Protein AF-0000000079577227 (afdb_homodimer)

Secondary structure (DSSP, 8-state):
-EEEE--GGGHHHHHHHHHHHHHHHHHH-TTTB-TT--SS-HHHHHHHHT-TTS-EEEEE-TT--EEEEEEEEEEEPPP-SSB---EEEEEEEEEE-GGGTTSSHHHHHHHHHHHHHHHTT-SEEEEEEETT-HHHHHHHHHTT-EEEEEEEEEE---/-EEEE--GGGHHHHHHHHHHHHHHHHHH-TTTB-TT--SS-HHHHHHHHT-TTS-EEEEE-TT--EEEEEEEEEEEPPP-SSB---EEEEEEEEEE-GGGTTSSHHHHHHHHHHHHHHHTT-SEEEEEEETT-HHHHHHHHHTT-EEEEEEEEEE---

Radius of gyration: 21.54 Å; Cα contacts (8 Å, |Δi|>4): 591; chains: 2; bounding box: 46×67×47 Å

Sequence (316 aa):
MTIRKAEEKDILRIIELLGQVLQIHADIRPDIFIPGTTKYTVSQLTELLGKEEKPIYVAVNEEDVCVGYAFCQLQEQPFSTNMVPFKSLFIDDLCVDQHARGQHIGESLFEYVKNEAKRMGCYEVTLNVWAGNTSAEKFYEKMGMKTKERQMEYILEHMTIRKAEEKDILRIIELLGQVLQIHADIRPDIFIPGTTKYTVSQLTELLGKEEKPIYVAVNEEDVCVGYAFCQLQEQPFSTNMVPFKSLFIDDLCVDQHARGQHIGESLFEYVKNEAKRMGCYEVTLNVWAGNTSAEKFYEKMGMKTKERQMEYILEH

Solvent-accessible surface area (backbone atoms only — not comparable to full-atom values): 17176 Å² total; per-residue (Å²): 115,48,75,45,74,58,52,79,87,43,47,68,56,49,50,54,50,49,36,57,54,44,40,54,48,16,72,70,36,59,88,41,28,41,64,97,42,47,91,56,53,73,68,55,46,57,56,41,68,70,35,82,55,35,46,40,36,28,35,22,44,91,84,68,46,68,47,28,40,36,37,32,32,64,40,66,66,74,90,53,74,28,42,60,82,54,33,31,31,30,42,77,42,75,48,60,37,84,89,56,65,91,67,57,54,60,58,50,52,50,52,49,52,52,53,52,27,51,74,72,62,25,48,26,38,34,36,71,45,54,57,85,47,55,69,58,52,53,50,45,43,71,72,64,34,42,74,48,28,35,33,33,34,36,75,52,89,128,118,49,76,44,73,56,51,79,87,42,47,69,55,48,49,54,51,50,36,57,54,45,41,54,48,16,72,68,36,60,87,40,29,42,66,97,43,47,92,56,53,72,69,56,46,57,56,42,68,71,35,82,56,35,48,40,37,26,34,21,42,92,84,68,45,67,46,27,39,36,37,33,32,63,41,65,64,74,89,53,75,29,42,60,83,56,32,30,32,32,43,78,42,73,49,56,36,83,88,56,64,91,66,55,54,61,57,52,52,50,53,50,50,51,52,52,28,52,74,73,61,25,48,26,40,33,35,73,44,55,57,85,45,56,68,59,53,52,50,44,44,71,73,63,34,42,72,48,27,34,32,32,32,38,75,51,88,126

Foldseek 3Di:
DDKDWDDLVQLVVVFVQQLVVLVVVCVVCVVPGDHPDTPDDSVRVNVQSPDPQWTKMFDADPVRHGQKIWTWGKDWDPDDPVDDTFIEIEGADIGGHPVPPPPCRRVVNVVVSVVVCVVVRGPYYYYDDDPPPVVVVVVVVVSVDDDPDDDDDDDDDD/DDKDWDDLVQLVVVFVQQLVVLVVVCVVCVVPGDHPDTPDDSVRVNVQSPDPQWTKMFDADPVRHGFKIWTWGKDWDPDDPVDDTFIEIEGADIGGHPVPPPPCRRVVNVVVSVVVCVVVRGPYYYYDDDPPPVVVVVVVVVSVDDDPDDDDDDDDDD

Structure (mmCIF, N/CA/C/O backbone):
data_AF-0000000079577227-model_v1
#
loop_
_entity.id
_entity.type
_entity.pdbx_description
1 polymer 'Putative acetyltransferase'
#
loop_
_atom_site.group_PDB
_atom_site.id
_atom_site.type_symbol
_atom_site.label_atom_id
_atom_site.label_alt_id
_atom_site.label_comp_id
_atom_site.label_asym_id
_atom_site.label_entity_id
_atom_site.label_seq_id
_atom_site.pdbx_PDB_ins_code
_atom_site.Cartn_x
_atom_site.Cartn_y
_atom_site.Cartn_z
_atom_site.occupancy
_atom_site.B_iso_or_equiv
_atom_site.auth_seq_id
_atom_site.auth_comp_id
_atom_site.auth_asym_id
_atom_site.auth_atom_id
_atom_site.pdbx_PDB_model_num
ATOM 1 N N . MET A 1 1 ? 8.898 -30.391 -11.055 1 89.19 1 MET A N 1
ATOM 2 C CA . MET A 1 1 ? 8.242 -29.078 -11.055 1 89.19 1 MET A CA 1
ATOM 3 C C . MET A 1 1 ? 9.109 -28.031 -11.75 1 89.19 1 MET A C 1
ATOM 5 O O . MET A 1 1 ? 10.305 -27.938 -11.484 1 89.19 1 MET A O 1
ATOM 9 N N . THR A 1 2 ? 8.562 -27.422 -12.68 1 95.06 2 THR A N 1
ATOM 10 C CA . THR A 1 2 ? 9.266 -26.406 -13.445 1 95.06 2 THR A CA 1
ATOM 11 C C . THR A 1 2 ? 8.531 -25.062 -13.359 1 95.06 2 THR A C 1
ATOM 13 O O . THR A 1 2 ? 7.297 -25.031 -13.328 1 95.06 2 THR A O 1
ATOM 16 N N . ILE A 1 3 ? 9.305 -24 -13.344 1 98.06 3 ILE A N 1
ATOM 17 C CA . ILE A 1 3 ? 8.719 -22.672 -13.352 1 98.06 3 ILE A CA 1
ATOM 18 C C . ILE A 1 3 ? 8.984 -22 -14.703 1 98.06 3 ILE A C 1
ATOM 20 O O . ILE A 1 3 ? 10.094 -22.078 -15.227 1 98.06 3 ILE A O 1
ATOM 24 N N . ARG A 1 4 ? 8.008 -21.453 -15.25 1 98.06 4 ARG A N 1
ATOM 25 C CA . ARG A 1 4 ? 8.102 -20.75 -16.531 1 98.06 4 ARG A CA 1
ATOM 26 C C . ARG A 1 4 ? 7.098 -19.609 -16.594 1 98.06 4 ARG A C 1
ATOM 28 O O . ARG A 1 4 ? 6.27 -19.438 -15.703 1 98.06 4 ARG A O 1
ATOM 35 N N . LYS A 1 5 ? 7.207 -18.797 -17.672 1 98.25 5 LYS A N 1
ATOM 36 C CA . LYS A 1 5 ? 6.191 -17.781 -17.922 1 98.25 5 LYS A CA 1
ATOM 37 C C . LYS A 1 5 ? 4.844 -18.422 -18.25 1 98.25 5 LYS A C 1
ATOM 39 O O . LYS A 1 5 ? 4.785 -19.438 -18.953 1 98.25 5 LYS A O 1
ATOM 44 N N . ALA A 1 6 ? 3.838 -17.828 -17.797 1 98.75 6 ALA A N 1
ATOM 45 C CA . ALA A 1 6 ? 2.488 -18.312 -18.062 1 98.75 6 ALA A CA 1
ATOM 46 C C . ALA A 1 6 ? 2.16 -18.234 -19.562 1 98.75 6 ALA A C 1
ATOM 48 O O . ALA A 1 6 ? 2.621 -17.312 -20.25 1 98.75 6 ALA A O 1
ATOM 49 N N . GLU A 1 7 ? 1.409 -19.156 -19.984 1 98.31 7 GLU A N 1
ATOM 50 C CA . GLU A 1 7 ? 0.893 -19.219 -21.359 1 98.31 7 GLU A CA 1
ATOM 51 C C . GLU A 1 7 ? -0.633 -19.266 -21.359 1 98.31 7 GLU A C 1
ATOM 53 O O . GLU A 1 7 ? -1.261 -19.484 -20.328 1 98.31 7 GLU A O 1
ATOM 58 N N . GLU A 1 8 ? -1.176 -19.109 -22.5 1 98.19 8 GLU A N 1
ATOM 59 C CA . GLU A 1 8 ? -2.631 -19.078 -22.625 1 98.19 8 GLU A CA 1
ATOM 60 C C . GLU A 1 8 ? -3.246 -20.391 -22.125 1 98.19 8 GLU A C 1
ATOM 62 O O . GLU A 1 8 ? -4.34 -20.391 -21.562 1 98.19 8 GLU A O 1
ATOM 67 N N . LYS A 1 9 ? -2.561 -21.422 -22.312 1 98.19 9 LYS A N 1
ATOM 68 C CA . LYS A 1 9 ? -3.09 -22.719 -21.922 1 98.19 9 LYS A CA 1
ATOM 69 C C . LYS A 1 9 ? -3.24 -22.812 -20.406 1 98.19 9 LYS A C 1
ATOM 71 O O . LYS A 1 9 ? -3.916 -23.719 -19.891 1 98.19 9 LYS A O 1
ATOM 76 N N . ASP A 1 10 ? -2.602 -21.969 -19.688 1 98.56 10 ASP A N 1
ATOM 77 C CA . ASP A 1 10 ? -2.623 -22 -18.219 1 98.56 10 ASP A CA 1
ATOM 78 C C . ASP A 1 10 ? -3.814 -21.219 -17.672 1 98.56 10 ASP A C 1
ATOM 80 O O . ASP A 1 10 ? -4.133 -21.312 -16.484 1 98.56 10 ASP A O 1
ATOM 84 N N . ILE A 1 11 ? -4.52 -20.484 -18.484 1 98.44 11 ILE A N 1
ATOM 85 C CA . ILE A 1 11 ? -5.441 -19.438 -18.078 1 98.44 11 ILE A CA 1
ATOM 86 C C . ILE A 1 11 ? -6.555 -20.031 -17.219 1 98.44 11 ILE A C 1
ATOM 88 O O . ILE A 1 11 ? -6.836 -19.531 -16.125 1 98.44 11 ILE A O 1
ATOM 92 N N . LEU A 1 12 ? -7.18 -21.094 -17.656 1 97.88 12 LEU A N 1
ATOM 93 C CA . LEU A 1 12 ? -8.312 -21.641 -16.922 1 97.88 12 LEU A CA 1
ATOM 94 C C . LEU A 1 12 ? -7.875 -22.141 -15.547 1 97.88 12 LEU A C 1
ATOM 96 O O . LEU A 1 12 ? -8.586 -21.953 -14.555 1 97.88 12 LEU A O 1
ATOM 100 N N . ARG A 1 13 ? -6.754 -22.812 -15.516 1 97.88 13 ARG A N 1
ATOM 101 C CA . ARG A 1 13 ? -6.23 -23.297 -14.25 1 97.88 13 ARG A CA 1
ATOM 102 C C . ARG A 1 13 ? -5.859 -22.141 -13.32 1 97.88 13 ARG A C 1
ATOM 104 O O . ARG A 1 13 ? -6.109 -22.203 -12.117 1 97.88 13 ARG A O 1
ATOM 111 N N . ILE A 1 14 ? -5.312 -21.094 -13.844 1 98.38 14 ILE A N 1
ATOM 112 C CA . ILE A 1 14 ? -4.977 -19.906 -13.07 1 98.38 14 ILE A CA 1
ATOM 113 C C . ILE A 1 14 ? -6.246 -19.297 -12.477 1 98.38 14 ILE A C 1
ATOM 115 O O . ILE A 1 14 ? -6.27 -18.922 -11.297 1 98.38 14 ILE A O 1
ATOM 119 N N . ILE A 1 15 ? -7.277 -19.25 -13.266 1 97.56 15 ILE A N 1
ATOM 120 C CA . ILE A 1 15 ? -8.539 -18.688 -12.797 1 97.56 15 ILE A CA 1
ATOM 121 C C . ILE A 1 15 ? -9.062 -19.5 -11.617 1 97.56 15 ILE A C 1
ATOM 123 O O . ILE A 1 15 ? -9.562 -18.922 -10.641 1 97.56 15 ILE A O 1
ATOM 127 N N . GLU A 1 16 ? -8.961 -20.766 -11.727 1 96.69 16 GLU A N 1
ATOM 128 C CA . GLU A 1 16 ? -9.367 -21.625 -10.617 1 96.69 16 GLU A CA 1
ATOM 129 C C . GLU A 1 16 ? -8.578 -21.312 -9.352 1 96.69 16 GLU A C 1
ATOM 131 O O . GLU A 1 16 ? -9.148 -21.219 -8.266 1 96.69 16 GLU A O 1
ATOM 136 N N . LEU A 1 17 ? -7.324 -21.188 -9.484 1 97.12 17 LEU A N 1
ATOM 137 C CA . LEU A 1 17 ? -6.461 -20.891 -8.344 1 97.12 17 LEU A CA 1
ATOM 138 C C . LEU A 1 17 ? -6.762 -19.516 -7.777 1 97.12 17 LEU A C 1
ATOM 140 O O . LEU A 1 17 ? -6.734 -19.312 -6.562 1 97.12 17 LEU A O 1
ATOM 144 N N . LEU A 1 18 ? -7.016 -18.531 -8.688 1 97.5 18 LEU A N 1
ATOM 145 C CA . LEU A 1 18 ? -7.414 -17.203 -8.242 1 97.5 18 LEU A CA 1
ATOM 146 C C . LEU A 1 18 ? -8.641 -17.281 -7.336 1 97.5 18 LEU A C 1
ATOM 148 O O . LEU A 1 18 ? -8.742 -16.516 -6.371 1 97.5 18 LEU A O 1
ATOM 152 N N . GLY A 1 19 ? -9.5 -18.156 -7.648 1 96.06 19 GLY A N 1
ATOM 153 C CA . GLY A 1 19 ? -10.68 -18.359 -6.828 1 96.06 19 GLY A CA 1
ATOM 154 C C . GLY A 1 19 ? -10.352 -18.812 -5.418 1 96.06 19 GLY A C 1
ATOM 155 O O . GLY A 1 19 ? -11 -18.391 -4.457 1 96.06 19 GLY A O 1
ATOM 156 N N . GLN A 1 20 ? -9.328 -19.688 -5.273 1 94.19 20 GLN A N 1
ATOM 157 C CA . GLN A 1 20 ? -8.891 -20.141 -3.957 1 94.19 20 GLN A CA 1
ATOM 158 C C . GLN A 1 20 ? -8.383 -18.984 -3.111 1 94.19 20 GLN A C 1
ATOM 160 O O . GLN A 1 20 ? -8.734 -18.859 -1.937 1 94.19 20 GLN A O 1
ATOM 165 N N . VAL A 1 21 ? -7.641 -18.125 -3.713 1 95.31 21 VAL A N 1
ATOM 166 C CA . VAL A 1 21 ? -7.062 -16.984 -3.018 1 95.31 21 VAL A CA 1
ATOM 167 C C . VAL A 1 21 ? -8.172 -16 -2.623 1 95.31 21 VAL A C 1
ATOM 169 O O . VAL A 1 21 ? -8.188 -15.5 -1.499 1 95.31 21 VAL A O 1
ATOM 172 N N . LEU A 1 22 ? -9.07 -15.742 -3.564 1 96.81 22 LEU A N 1
ATOM 173 C CA . LEU A 1 22 ? -10.18 -14.836 -3.293 1 96.81 22 LEU A CA 1
ATOM 174 C C . LEU A 1 22 ? -10.984 -15.305 -2.088 1 96.81 22 LEU A C 1
ATOM 176 O O . LEU A 1 22 ? -11.398 -14.5 -1.258 1 96.81 22 LEU A O 1
ATOM 180 N N . GLN A 1 23 ? -11.211 -16.609 -2.008 1 96.06 23 GLN A N 1
ATOM 181 C CA . GLN A 1 23 ? -11.984 -17.156 -0.896 1 96.06 23 GLN A CA 1
ATOM 182 C C . GLN A 1 23 ? -11.297 -16.891 0.438 1 96.06 23 GLN A C 1
ATOM 184 O O . GLN A 1 23 ? -11.953 -16.562 1.427 1 96.06 23 GLN A O 1
ATOM 189 N N . ILE A 1 24 ? -10.008 -17.047 0.477 1 95.06 24 ILE A N 1
ATOM 190 C CA . ILE A 1 24 ? -9.242 -16.766 1.686 1 95.06 24 ILE A CA 1
ATOM 191 C C . ILE A 1 24 ? -9.438 -15.305 2.086 1 95.06 24 ILE A C 1
ATOM 193 O O . ILE A 1 24 ? -9.711 -15.008 3.252 1 95.06 24 ILE A O 1
ATOM 197 N N . HIS A 1 25 ? -9.32 -14.336 1.126 1 97.19 25 HIS A N 1
ATOM 198 C CA . HIS A 1 25 ? -9.5 -12.914 1.391 1 97.19 25 HIS A CA 1
ATOM 199 C C . HIS A 1 25 ? -10.93 -12.609 1.841 1 97.19 25 HIS A C 1
ATOM 201 O O . HIS A 1 25 ? -11.133 -11.805 2.752 1 97.19 25 HIS A O 1
ATOM 207 N N . ALA A 1 26 ? -11.828 -13.258 1.222 1 97.69 26 ALA A N 1
ATOM 208 C CA . ALA A 1 26 ? -13.234 -13.055 1.569 1 97.69 26 ALA A CA 1
ATOM 209 C C . ALA A 1 26 ? -13.523 -13.539 2.988 1 97.69 26 ALA A C 1
ATOM 211 O O . ALA A 1 26 ? -14.344 -12.945 3.697 1 97.69 26 ALA A O 1
ATOM 212 N N . ASP A 1 27 ? -12.891 -14.648 3.383 1 97.62 27 ASP A N 1
ATOM 213 C CA . ASP A 1 27 ? -13.055 -15.156 4.742 1 97.62 27 ASP A CA 1
ATOM 214 C C . ASP A 1 27 ? -12.492 -14.172 5.766 1 97.62 27 ASP A C 1
ATOM 216 O O . ASP A 1 27 ? -13.039 -14.031 6.863 1 97.62 27 ASP A O 1
ATOM 220 N N . ILE A 1 28 ? -11.5 -13.523 5.434 1 97.31 28 ILE A N 1
ATOM 221 C CA . ILE A 1 28 ? -10.805 -12.602 6.332 1 97.31 28 ILE A CA 1
ATOM 222 C C . ILE A 1 28 ? -11.523 -11.258 6.344 1 97.31 28 ILE A C 1
ATOM 224 O O . ILE A 1 28 ? -11.727 -10.664 7.406 1 97.31 28 ILE A O 1
ATOM 228 N N . ARG A 1 29 ? -11.898 -10.797 5.137 1 97.81 29 ARG A N 1
ATOM 229 C CA . ARG A 1 29 ? -12.547 -9.5 4.965 1 97.81 29 ARG A CA 1
ATOM 230 C C . ARG A 1 29 ? -13.812 -9.625 4.121 1 97.81 29 ARG A C 1
ATOM 232 O O . ARG A 1 29 ? -13.859 -9.141 2.99 1 97.81 29 ARG A O 1
ATOM 239 N N . PRO A 1 30 ? -14.828 -10.188 4.719 1 97.5 30 PRO A N 1
ATOM 240 C CA . PRO A 1 30 ? -16.078 -10.344 3.969 1 97.5 30 PRO A CA 1
ATOM 241 C C . PRO A 1 30 ? -16.734 -9.008 3.619 1 97.5 30 PRO A C 1
ATOM 243 O O . PRO A 1 30 ? -17.625 -8.961 2.777 1 97.5 30 PRO A O 1
ATOM 246 N N . ASP A 1 31 ? -16.328 -7.949 4.301 1 96.56 31 ASP A N 1
ATOM 247 C CA . ASP A 1 31 ? -16.859 -6.613 4.035 1 96.56 31 ASP A CA 1
ATOM 248 C C . ASP A 1 31 ? -16.25 -6.039 2.75 1 96.56 31 ASP A C 1
ATOM 250 O O . ASP A 1 31 ? -16.781 -5.062 2.201 1 96.56 31 ASP A O 1
ATOM 254 N N . ILE A 1 32 ? -15.203 -6.672 2.229 1 96.62 32 ILE A N 1
ATOM 255 C CA . ILE A 1 32 ? -14.477 -6.086 1.108 1 96.62 32 ILE A CA 1
ATOM 256 C C . ILE A 1 32 ? -14.547 -7.023 -0.096 1 96.62 32 ILE A C 1
ATOM 258 O O . ILE A 1 32 ? -14.789 -6.582 -1.222 1 96.62 32 ILE A O 1
ATOM 262 N N . PHE A 1 33 ? -14.328 -8.273 0.144 1 97.62 33 PHE A N 1
ATOM 263 C CA . PHE A 1 33 ? -14.188 -9.227 -0.95 1 97.62 33 PHE A CA 1
ATOM 264 C C . PHE A 1 33 ? -15.477 -9.992 -1.172 1 97.62 33 PHE A C 1
ATOM 266 O O . PHE A 1 33 ? -16.156 -10.375 -0.213 1 97.62 33 PHE A O 1
ATOM 273 N N . ILE A 1 34 ? -15.75 -10.242 -2.451 1 97.31 34 ILE A N 1
ATOM 274 C CA . ILE A 1 34 ? -16.953 -10.945 -2.852 1 97.31 34 ILE A CA 1
ATOM 275 C C . ILE A 1 34 ? -16.609 -12.375 -3.262 1 97.31 34 ILE A C 1
ATOM 277 O O . ILE A 1 34 ? -16.078 -12.602 -4.352 1 97.31 34 ILE A O 1
ATOM 281 N N . PRO A 1 35 ? -16.969 -13.344 -2.438 1 95.75 35 PRO A N 1
ATOM 282 C CA . PRO A 1 35 ? -16.625 -14.727 -2.764 1 95.75 35 PRO A CA 1
ATOM 283 C C . PRO A 1 35 ? -17.328 -15.227 -4.035 1 95.75 35 PRO A C 1
ATOM 285 O O . PRO A 1 35 ? -18.375 -14.695 -4.414 1 95.75 35 PRO A O 1
ATOM 288 N N . GLY A 1 36 ? -16.719 -16.203 -4.684 1 94.56 36 GLY A N 1
ATOM 289 C CA . GLY A 1 36 ? -17.328 -16.828 -5.848 1 94.56 36 GLY A CA 1
ATOM 290 C C . GLY A 1 36 ? -17.172 -16 -7.109 1 94.56 36 GLY A C 1
ATOM 291 O O . GLY A 1 36 ? -17.859 -16.25 -8.109 1 94.56 36 GLY A O 1
ATOM 292 N N . THR A 1 37 ? -16.422 -14.953 -7.043 1 94.75 37 THR A N 1
ATOM 293 C CA . THR A 1 37 ? -16.125 -14.109 -8.195 1 94.75 37 THR A CA 1
ATOM 294 C C . THR A 1 37 ? -14.68 -14.281 -8.641 1 94.75 37 THR A C 1
ATOM 296 O O . THR A 1 37 ? -14.031 -15.266 -8.266 1 94.75 37 THR A O 1
ATOM 299 N N . THR A 1 38 ? -14.32 -13.469 -9.602 1 91.56 38 THR A N 1
ATOM 300 C CA . THR A 1 38 ? -12.961 -13.609 -10.109 1 91.56 38 THR A CA 1
ATOM 301 C C . THR A 1 38 ? -12.281 -12.25 -10.211 1 91.56 38 THR A C 1
ATOM 303 O O . THR A 1 38 ? -12.922 -11.25 -10.539 1 91.56 38 THR A O 1
ATOM 306 N N . LYS A 1 39 ? -10.969 -12.258 -9.969 1 94.12 39 LYS A N 1
ATOM 307 C CA . LYS A 1 39 ? -10.156 -11.047 -10.102 1 94.12 39 LYS A CA 1
ATOM 308 C C . LYS A 1 39 ? -9.992 -10.648 -11.562 1 94.12 39 LYS A C 1
ATOM 310 O O . LYS A 1 39 ? -9.977 -9.461 -11.891 1 94.12 39 LYS A O 1
ATOM 315 N N . TYR A 1 40 ? -9.867 -11.664 -12.352 1 95.94 40 TYR A N 1
ATOM 316 C CA . TYR A 1 40 ? -9.688 -11.469 -13.781 1 95.94 40 TYR A CA 1
ATOM 317 C C . TYR A 1 40 ? -10.617 -12.375 -14.578 1 95.94 40 TYR A C 1
ATOM 319 O O . TYR A 1 40 ? -10.758 -13.562 -14.266 1 95.94 40 TYR A O 1
ATOM 327 N N . THR A 1 41 ? -11.195 -11.797 -15.617 1 94.25 41 THR A N 1
ATOM 328 C CA . THR A 1 41 ? -11.852 -12.633 -16.609 1 94.25 41 THR A CA 1
ATOM 329 C C . THR A 1 41 ? -10.828 -13.305 -17.516 1 94.25 41 THR A C 1
ATOM 331 O O . THR A 1 41 ? -9.648 -12.938 -17.5 1 94.25 41 THR A O 1
ATOM 334 N N . VAL A 1 42 ? -11.289 -14.289 -18.266 1 96.25 42 VAL A N 1
ATOM 335 C CA . VAL A 1 42 ? -10.414 -14.961 -19.219 1 96.25 42 VAL A CA 1
ATOM 336 C C . VAL A 1 42 ? -9.805 -13.938 -20.188 1 96.25 42 VAL A C 1
ATOM 338 O O . VAL A 1 42 ? -8.602 -13.961 -20.438 1 96.25 42 VAL A O 1
ATOM 341 N N . SER A 1 43 ? -10.633 -13.023 -20.688 1 96.56 43 SER A N 1
ATOM 342 C CA . SER A 1 43 ? -10.164 -12.008 -21.625 1 96.56 43 SER A CA 1
ATOM 343 C C . SER A 1 43 ? -9.156 -11.07 -20.984 1 96.56 43 SER A C 1
ATOM 345 O O . SER A 1 43 ? -8.141 -10.719 -21.594 1 96.56 43 SER A O 1
ATOM 347 N N . GLN A 1 44 ? -9.391 -10.672 -19.797 1 95.88 44 GLN A N 1
ATOM 348 C CA . GLN A 1 44 ? -8.477 -9.797 -19.078 1 95.88 44 GLN A CA 1
ATOM 349 C C . GLN A 1 44 ? -7.129 -10.484 -18.844 1 95.88 44 GLN A C 1
ATOM 351 O O . GLN A 1 44 ? -6.078 -9.867 -19.016 1 95.88 44 GLN A O 1
ATOM 356 N N . LEU A 1 45 ? -7.207 -11.766 -18.469 1 97.25 45 LEU A N 1
ATOM 357 C CA . LEU A 1 45 ? -5.984 -12.523 -18.219 1 97.25 45 LEU A CA 1
ATOM 358 C C . LEU A 1 45 ? -5.195 -12.734 -19.5 1 97.25 45 LEU A C 1
ATOM 360 O O . LEU A 1 45 ? -3.963 -12.656 -19.5 1 97.25 45 LEU A O 1
ATOM 364 N N . THR A 1 46 ? -5.875 -12.961 -20.531 1 97.75 46 THR A N 1
ATOM 365 C CA . THR A 1 46 ? -5.227 -13.102 -21.828 1 97.75 46 THR A CA 1
ATOM 366 C C . THR A 1 46 ? -4.457 -11.836 -22.188 1 97.75 46 THR A C 1
ATOM 368 O O . THR A 1 46 ? -3.312 -11.914 -22.641 1 97.75 46 THR A O 1
ATOM 371 N N . GLU A 1 47 ? -5.066 -10.711 -22 1 97.5 47 GLU A N 1
ATOM 372 C CA . GLU A 1 47 ? -4.398 -9.438 -22.25 1 97.5 47 GLU A CA 1
ATOM 373 C C . GLU A 1 47 ? -3.205 -9.242 -21.328 1 97.5 47 GLU A C 1
ATOM 375 O O . GLU A 1 47 ? -2.154 -8.758 -21.75 1 97.5 47 GLU A O 1
ATOM 380 N N . LEU A 1 48 ? -3.422 -9.648 -20.172 1 97.25 48 LEU A N 1
ATOM 381 C CA . LEU A 1 48 ? -2.395 -9.477 -19.141 1 97.25 48 LEU A CA 1
ATOM 382 C C . LEU A 1 48 ? -1.151 -10.289 -19.484 1 97.25 48 LEU A C 1
ATOM 384 O O . LEU A 1 48 ? -0.027 -9.852 -19.234 1 97.25 48 LEU A O 1
ATOM 388 N N . LEU A 1 49 ? -1.295 -11.445 -20.031 1 97.44 49 LEU A N 1
ATOM 389 C CA . LEU A 1 49 ? -0.187 -12.32 -20.391 1 97.44 49 LEU A CA 1
ATOM 390 C C . LEU A 1 49 ? 0.742 -11.641 -21.391 1 97.44 49 LEU A C 1
ATOM 392 O O . LEU A 1 49 ? 1.92 -11.992 -21.484 1 97.44 49 LEU A O 1
ATOM 396 N N . GLY A 1 50 ? 0.252 -10.664 -22.109 1 94.56 50 GLY A N 1
ATOM 397 C CA . GLY A 1 50 ? 1.037 -9.969 -23.125 1 94.56 50 GLY A CA 1
ATOM 398 C C . GLY A 1 50 ? 1.79 -8.773 -22.562 1 94.56 50 GLY A C 1
ATOM 399 O O . GLY A 1 50 ? 2.566 -8.133 -23.281 1 94.56 50 GLY A O 1
ATOM 400 N N . LYS A 1 51 ? 1.649 -8.438 -21.391 1 97.19 51 LYS A N 1
ATOM 401 C CA . LYS A 1 51 ? 2.287 -7.262 -20.797 1 97.19 51 LYS A CA 1
ATOM 402 C C . LYS A 1 51 ? 3.656 -7.613 -20.219 1 97.19 51 LYS A C 1
ATOM 404 O O . LYS A 1 51 ? 3.75 -8.281 -19.188 1 97.19 51 LYS A O 1
ATOM 409 N N . GLU A 1 52 ? 4.645 -7.059 -20.766 1 96.12 52 GLU A N 1
ATOM 410 C CA . GLU A 1 52 ? 6.016 -7.379 -20.391 1 96.12 52 GLU A CA 1
ATOM 411 C C . GLU A 1 52 ? 6.32 -6.879 -18.984 1 96.12 52 GLU A C 1
ATOM 413 O O . GLU A 1 52 ? 7.125 -7.477 -18.266 1 96.12 52 GLU A O 1
ATOM 418 N N . GLU A 1 53 ? 5.68 -5.824 -18.562 1 97.75 53 GLU A N 1
ATOM 419 C CA . GLU A 1 53 ? 5.957 -5.219 -17.266 1 97.75 53 GLU A CA 1
ATOM 420 C C . GLU A 1 53 ? 5.16 -5.902 -16.156 1 97.75 53 GLU A C 1
ATOM 422 O O . GLU A 1 53 ? 5.316 -5.574 -14.984 1 97.75 53 GLU A O 1
ATOM 427 N N . LYS A 1 54 ? 4.297 -6.82 -16.562 1 98.5 54 LYS A N 1
ATOM 428 C CA . LYS A 1 54 ? 3.494 -7.57 -15.602 1 98.5 54 LYS A CA 1
ATOM 429 C C . LYS A 1 54 ? 3.637 -9.07 -15.82 1 98.5 54 LYS A C 1
ATOM 431 O O . LYS A 1 54 ? 2.646 -9.766 -16.062 1 98.5 54 LYS A O 1
ATOM 436 N N . PRO A 1 55 ? 4.781 -9.57 -15.633 1 98.5 55 PRO A N 1
ATOM 437 C CA . PRO A 1 55 ? 4.98 -10.992 -15.898 1 98.5 55 PRO A CA 1
ATOM 438 C C . PRO A 1 55 ? 4.191 -11.883 -14.938 1 98.5 55 PRO A C 1
ATOM 440 O O . PRO A 1 55 ? 4.047 -11.555 -13.758 1 98.5 55 PRO A O 1
ATOM 443 N N . ILE A 1 56 ? 3.674 -12.938 -15.453 1 98.88 56 ILE A N 1
ATOM 444 C CA . ILE A 1 56 ? 3.051 -14.008 -14.688 1 98.88 56 ILE A CA 1
ATOM 445 C C . ILE A 1 56 ? 3.869 -15.289 -14.836 1 98.88 56 ILE A C 1
ATOM 447 O O . ILE A 1 56 ? 4.098 -15.766 -15.945 1 98.88 56 ILE A O 1
ATOM 451 N N . TYR A 1 57 ? 4.309 -15.805 -13.688 1 98.81 57 TYR A N 1
ATOM 452 C CA . TYR A 1 57 ? 5.051 -17.062 -13.672 1 98.81 57 TYR A CA 1
ATOM 453 C C . TYR A 1 57 ? 4.199 -18.188 -13.094 1 98.81 57 TYR A C 1
ATOM 455 O O . TYR A 1 57 ? 3.467 -17.984 -12.125 1 98.81 57 TYR A O 1
ATOM 463 N N . VAL A 1 58 ? 4.352 -19.375 -13.703 1 98.75 58 VAL A N 1
ATOM 464 C CA . VAL A 1 58 ? 3.592 -20.516 -13.203 1 98.75 58 VAL A CA 1
ATOM 465 C C . VAL A 1 58 ? 4.547 -21.656 -12.852 1 98.75 58 VAL A C 1
ATOM 467 O O . VAL A 1 58 ? 5.578 -21.844 -13.508 1 98.75 58 VAL A O 1
ATOM 470 N N . ALA A 1 59 ? 4.254 -22.312 -11.766 1 98.31 59 ALA A N 1
ATOM 471 C CA . ALA A 1 59 ?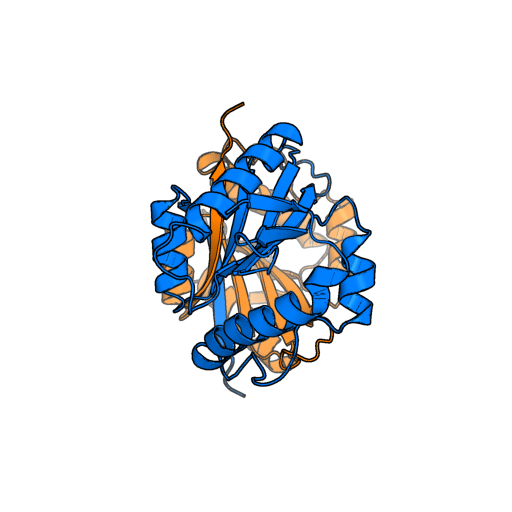 4.828 -23.625 -11.469 1 98.31 59 ALA A CA 1
ATOM 472 C C . ALA A 1 59 ? 3.98 -24.734 -12.07 1 98.31 59 ALA A C 1
ATOM 474 O O . ALA A 1 59 ? 2.77 -24.797 -11.852 1 98.31 59 ALA A O 1
ATOM 475 N N . VAL A 1 60 ? 4.648 -25.625 -12.859 1 97.5 60 VAL A N 1
ATOM 476 C CA . VAL A 1 60 ? 3.893 -26.688 -13.508 1 97.5 60 VAL A CA 1
ATOM 477 C C . VAL A 1 60 ? 4.438 -28.047 -13.07 1 97.5 60 VAL A C 1
ATOM 479 O O . VAL A 1 60 ? 5.641 -28.203 -12.836 1 97.5 60 VAL A O 1
ATOM 482 N N . ASN A 1 61 ? 3.496 -28.984 -12.945 1 95 61 ASN A N 1
ATOM 483 C CA . ASN A 1 61 ? 3.91 -30.344 -12.602 1 95 61 ASN A CA 1
ATOM 484 C C . ASN A 1 61 ? 4.422 -31.109 -13.82 1 95 61 ASN A C 1
ATOM 486 O O . ASN A 1 61 ? 4.637 -30.516 -14.883 1 95 61 ASN A O 1
ATOM 490 N N . GLU A 1 62 ? 4.668 -32.375 -13.625 1 93.94 62 GLU A N 1
ATOM 491 C CA . GLU A 1 62 ? 5.246 -33.188 -14.68 1 93.94 62 GLU A CA 1
ATOM 492 C C . GLU A 1 62 ? 4.328 -33.25 -15.906 1 93.94 62 GLU A C 1
ATOM 494 O O . GLU A 1 62 ? 4.797 -33.438 -17.031 1 93.94 62 GLU A O 1
ATOM 499 N N . GLU A 1 63 ? 3.051 -33.156 -15.719 1 95.44 63 GLU A N 1
ATOM 500 C CA . GLU A 1 63 ? 2.07 -33.156 -16.797 1 95.44 63 GLU A CA 1
ATOM 501 C C . GLU A 1 63 ? 1.852 -31.766 -17.375 1 95.44 63 GLU A C 1
ATOM 503 O O . GLU A 1 63 ? 0.921 -31.562 -18.156 1 95.44 63 GLU A O 1
ATOM 508 N N . ASP A 1 64 ? 2.586 -30.766 -17 1 96.5 64 ASP A N 1
ATOM 509 C CA . ASP A 1 64 ? 2.535 -29.375 -17.453 1 96.5 64 ASP A CA 1
ATOM 510 C C . ASP A 1 64 ? 1.234 -28.703 -17.031 1 96.5 64 ASP A C 1
ATOM 512 O O . ASP A 1 64 ? 0.689 -27.875 -17.75 1 96.5 64 ASP A O 1
ATOM 516 N N . VAL A 1 65 ? 0.751 -29.188 -15.883 1 96.31 65 VAL A N 1
ATOM 517 C CA . VAL A 1 65 ? -0.426 -28.578 -15.281 1 96.31 65 VAL A CA 1
ATOM 518 C C . VAL A 1 65 ? 0.006 -27.531 -14.25 1 96.31 65 VAL A C 1
ATOM 520 O O . VAL A 1 65 ? 0.853 -27.812 -13.398 1 96.31 65 VAL A O 1
ATOM 523 N N . CYS A 1 66 ? -0.586 -26.359 -14.352 1 97.75 66 CYS A N 1
ATOM 524 C CA . CYS A 1 66 ? -0.266 -25.281 -13.422 1 97.75 66 CYS A CA 1
ATOM 525 C C . CYS A 1 66 ? -0.712 -25.625 -12.008 1 97.75 66 CYS A C 1
ATOM 527 O O . CYS A 1 66 ? -1.886 -25.922 -11.773 1 97.75 66 CYS A O 1
ATOM 529 N N . VAL A 1 67 ? 0.224 -25.594 -11.039 1 97.25 67 VAL A N 1
ATOM 530 C CA . VAL A 1 67 ? -0.099 -25.922 -9.656 1 97.25 67 VAL A CA 1
ATOM 531 C C . VAL A 1 67 ? 0.21 -24.719 -8.758 1 97.25 67 VAL A C 1
ATOM 533 O O . VAL A 1 67 ? 0.059 -24.797 -7.539 1 97.25 67 VAL A O 1
ATOM 536 N N . GLY A 1 68 ? 0.613 -23.609 -9.312 1 97.88 68 GLY A N 1
ATOM 537 C CA . GLY A 1 68 ? 0.89 -22.359 -8.625 1 97.88 68 GLY A CA 1
ATOM 538 C C . GLY A 1 68 ? 1.263 -21.234 -9.562 1 97.88 68 GLY A C 1
ATOM 539 O O . GLY A 1 68 ? 1.613 -21.469 -10.719 1 97.88 68 GLY A O 1
ATOM 540 N N . TYR A 1 69 ? 1.118 -20.031 -9.094 1 98.69 69 TYR A N 1
ATOM 541 C CA . TYR A 1 69 ? 1.473 -18.875 -9.93 1 98.69 69 TYR A CA 1
ATOM 542 C C . TYR A 1 69 ? 2.006 -17.734 -9.078 1 98.69 69 TYR A C 1
ATOM 544 O O . TYR A 1 69 ? 1.835 -17.719 -7.859 1 98.69 69 TYR A O 1
ATOM 552 N N . ALA A 1 70 ? 2.662 -16.812 -9.711 1 98.75 70 ALA A N 1
ATOM 553 C CA . ALA A 1 70 ? 3.035 -15.508 -9.18 1 98.75 70 ALA A CA 1
ATOM 554 C C . ALA A 1 70 ? 2.744 -14.406 -10.195 1 98.75 70 ALA A C 1
ATOM 556 O O . ALA A 1 70 ? 3.332 -14.383 -11.281 1 98.75 70 ALA A O 1
ATOM 557 N N . PHE A 1 71 ? 1.765 -13.547 -9.898 1 98.81 71 PHE A N 1
ATOM 558 C CA . PHE A 1 71 ? 1.526 -12.328 -10.664 1 98.81 71 PHE A CA 1
ATOM 559 C C . PHE A 1 71 ? 2.48 -11.219 -10.227 1 98.81 71 PHE A C 1
ATOM 561 O O . PHE A 1 71 ? 2.539 -10.875 -9.039 1 98.81 71 PHE A O 1
ATOM 568 N N . CYS A 1 72 ? 3.205 -10.664 -11.164 1 98.88 72 CYS A N 1
ATOM 569 C CA . CYS A 1 72 ? 4.18 -9.641 -10.805 1 98.88 72 CYS A CA 1
ATOM 570 C C . CYS A 1 72 ? 3.949 -8.367 -11.602 1 98.88 72 CYS A C 1
ATOM 572 O O . CYS A 1 72 ? 3.248 -8.383 -12.617 1 98.88 72 CYS A O 1
ATOM 574 N N . GLN A 1 73 ? 4.457 -7.32 -11.125 1 98.69 73 GLN A N 1
ATOM 575 C CA . GLN A 1 73 ? 4.422 -6.016 -11.781 1 98.69 73 GLN A CA 1
ATOM 576 C C . GLN A 1 73 ? 5.723 -5.25 -11.555 1 98.69 73 GLN A C 1
ATOM 578 O O . GLN A 1 73 ? 6.105 -4.992 -10.414 1 98.69 73 GLN A O 1
ATOM 583 N N . LEU A 1 74 ? 6.363 -4.957 -12.625 1 98.5 74 LEU A N 1
ATOM 584 C CA . LEU A 1 74 ? 7.512 -4.059 -12.531 1 98.5 74 LEU A CA 1
ATOM 585 C C . LEU A 1 74 ? 7.062 -2.639 -12.203 1 98.5 74 LEU A C 1
ATOM 587 O O . LEU A 1 74 ? 6.215 -2.074 -12.898 1 98.5 74 LEU A O 1
ATOM 591 N N . GLN A 1 75 ? 7.59 -2.123 -11.125 1 97.88 75 GLN A N 1
ATOM 592 C CA . GLN A 1 75 ? 7.188 -0.795 -10.672 1 97.88 75 GLN A CA 1
ATOM 593 C C . GLN A 1 75 ? 8.383 0.147 -10.594 1 97.88 75 GLN A C 1
ATOM 595 O O . GLN A 1 75 ? 9.484 -0.266 -10.219 1 97.88 75 GLN A O 1
ATOM 600 N N . GLU A 1 76 ? 8.078 1.319 -10.961 1 94.25 76 GLU A N 1
ATOM 601 C CA . GLU A 1 76 ? 9.023 2.418 -10.781 1 94.25 76 GLU A CA 1
ATOM 602 C C . GLU A 1 76 ? 8.359 3.613 -10.109 1 94.25 76 GLU A C 1
ATOM 604 O O . GLU A 1 76 ? 7.227 3.971 -10.445 1 94.25 76 GLU A O 1
ATOM 609 N N . GLN A 1 77 ? 8.977 4.047 -9.109 1 85.19 77 GLN A N 1
ATOM 610 C CA . GLN A 1 77 ? 8.438 5.234 -8.461 1 85.19 77 GLN A CA 1
ATOM 611 C C . GLN A 1 77 ? 8.461 6.438 -9.398 1 85.19 77 GLN A C 1
ATOM 613 O O . GLN A 1 77 ? 9.406 6.609 -10.164 1 85.19 77 GLN A O 1
ATOM 618 N N . PRO A 1 78 ? 7.34 7.164 -9.352 1 83.19 78 PRO A N 1
ATOM 619 C CA . PRO A 1 78 ? 7.449 8.422 -10.094 1 83.19 78 PRO A CA 1
ATOM 620 C C . PRO A 1 78 ? 8.602 9.297 -9.602 1 83.19 78 PRO A C 1
ATOM 622 O O . PRO A 1 78 ? 8.945 9.258 -8.414 1 83.19 78 PRO A O 1
ATOM 625 N N . PHE A 1 79 ? 9.102 9.992 -10.508 1 84.06 79 PHE A N 1
ATOM 626 C CA . PHE A 1 79 ? 10.188 10.883 -10.125 1 84.06 79 PHE A CA 1
ATOM 627 C C . PHE A 1 79 ? 9.742 11.828 -9.008 1 84.06 79 PHE A C 1
ATOM 629 O O . PHE A 1 79 ? 8.641 12.367 -9.055 1 84.06 79 PHE A O 1
ATOM 636 N N . SER A 1 80 ? 10.562 11.883 -8.07 1 90.88 80 SER A N 1
ATOM 637 C CA . SER A 1 80 ? 10.391 12.828 -6.973 1 90.88 80 SER A CA 1
ATOM 638 C C . SER A 1 80 ? 11.727 13.367 -6.492 1 90.88 80 SER A C 1
ATOM 640 O O . SER A 1 80 ? 12.766 12.719 -6.664 1 90.88 80 SER A O 1
ATOM 642 N N . THR A 1 81 ? 11.688 14.516 -5.98 1 91.06 81 THR A N 1
ATOM 643 C CA . THR A 1 81 ? 12.922 15.133 -5.523 1 91.06 81 THR A CA 1
ATOM 644 C C . THR A 1 81 ? 13.328 14.586 -4.156 1 91.06 81 THR A C 1
ATOM 646 O O . THR A 1 81 ? 14.477 14.727 -3.744 1 91.06 81 THR A O 1
ATOM 649 N N . ASN A 1 82 ? 12.43 13.969 -3.533 1 95.38 82 ASN A N 1
ATOM 650 C CA . ASN A 1 82 ? 12.695 13.617 -2.145 1 95.38 82 ASN A CA 1
ATOM 651 C C . ASN A 1 82 ? 12.977 12.125 -1.987 1 95.38 82 ASN A C 1
ATOM 653 O O . ASN A 1 82 ? 13.227 11.648 -0.879 1 95.38 82 ASN A O 1
ATOM 657 N N . MET A 1 83 ? 13 11.352 -3.047 1 96.25 83 MET A N 1
ATOM 658 C CA . MET A 1 83 ? 13.242 9.914 -2.967 1 96.25 83 MET A CA 1
ATOM 659 C C . MET A 1 83 ? 14.227 9.469 -4.043 1 96.25 83 MET A C 1
ATOM 661 O O . MET A 1 83 ? 14.211 9.984 -5.16 1 96.25 83 MET A O 1
ATOM 665 N N . VAL A 1 84 ? 15 8.5 -3.723 1 95.56 84 VAL A N 1
ATOM 666 C CA . VAL A 1 84 ? 15.914 7.867 -4.672 1 95.56 84 VAL A CA 1
ATOM 667 C C . VAL A 1 84 ? 15.125 7.02 -5.664 1 95.56 84 VAL A C 1
ATOM 669 O O . VAL A 1 84 ? 14.273 6.219 -5.27 1 95.56 84 VAL A O 1
ATOM 672 N N . PRO A 1 85 ? 15.398 7.238 -6.926 1 95.31 85 PRO A N 1
ATOM 673 C CA . PRO A 1 85 ? 14.703 6.402 -7.902 1 95.31 85 PRO A CA 1
ATOM 674 C C . PRO A 1 85 ? 15.188 4.957 -7.895 1 95.31 85 PRO A C 1
ATOM 676 O O . PRO A 1 85 ? 16.391 4.707 -7.773 1 95.31 85 PRO A O 1
ATOM 679 N N . PHE A 1 86 ? 14.352 4.051 -7.945 1 95.88 86 PHE A N 1
ATOM 680 C CA . PHE A 1 86 ? 14.695 2.643 -8.109 1 95.88 86 PHE A CA 1
ATOM 681 C C . PHE A 1 86 ? 13.5 1.856 -8.633 1 95.88 86 PHE A C 1
ATOM 683 O O . PHE A 1 86 ? 12.383 2.377 -8.688 1 95.88 86 PHE A O 1
ATOM 690 N N . LYS A 1 87 ? 13.766 0.612 -9.062 1 96.75 87 LYS A N 1
ATOM 691 C CA . LYS A 1 87 ? 12.742 -0.311 -9.531 1 96.75 87 LYS A CA 1
ATOM 692 C C . LYS A 1 87 ? 12.422 -1.372 -8.484 1 96.75 87 LYS A C 1
ATOM 694 O O . LYS A 1 87 ? 13.289 -1.734 -7.684 1 96.75 87 LYS A O 1
ATOM 699 N N . SER A 1 88 ? 11.234 -1.757 -8.492 1 98.12 88 SER A N 1
ATOM 700 C CA . SER A 1 88 ? 10.797 -2.881 -7.672 1 98.12 88 SER A CA 1
ATOM 701 C C . SER A 1 88 ? 9.961 -3.865 -8.484 1 98.12 88 SER A C 1
ATOM 703 O O . SER A 1 88 ? 9.297 -3.479 -9.445 1 98.12 88 SER A O 1
ATOM 705 N N . LEU A 1 89 ? 10.102 -5.074 -8.211 1 98.81 89 LEU A N 1
ATOM 706 C CA . LEU A 1 89 ? 9.148 -6.059 -8.711 1 98.81 89 LEU A CA 1
ATOM 707 C C . LEU A 1 89 ? 8.109 -6.406 -7.648 1 98.81 89 LEU A C 1
ATOM 709 O O . LEU A 1 89 ? 8.445 -7.02 -6.633 1 98.81 89 LEU A O 1
ATOM 713 N N . PHE A 1 90 ? 6.906 -6.031 -7.926 1 98.88 90 PHE A N 1
ATOM 714 C CA . PHE A 1 90 ? 5.797 -6.207 -6.996 1 98.88 90 PHE A CA 1
ATOM 715 C C . PHE A 1 90 ? 5.059 -7.512 -7.277 1 98.88 90 PHE A C 1
ATOM 717 O O . PHE A 1 90 ? 4.629 -7.758 -8.406 1 98.88 90 PHE A O 1
ATOM 724 N N . ILE A 1 91 ? 5.02 -8.383 -6.254 1 98.88 91 ILE A N 1
ATOM 725 C CA . ILE A 1 91 ? 4.199 -9.586 -6.348 1 98.88 91 ILE A CA 1
ATOM 726 C C . ILE A 1 91 ? 2.752 -9.25 -6 1 98.88 91 ILE A C 1
ATOM 728 O O . ILE A 1 91 ? 2.406 -9.102 -4.824 1 98.88 91 ILE A O 1
ATOM 732 N N . ASP A 1 92 ? 1.94 -9.211 -7.016 1 98.06 92 ASP A N 1
ATOM 733 C CA . ASP A 1 92 ? 0.535 -8.852 -6.863 1 98.06 92 ASP A CA 1
ATOM 734 C C . ASP A 1 92 ? -0.267 -10 -6.258 1 98.06 92 ASP A C 1
ATOM 736 O O . ASP A 1 92 ? -1.269 -9.773 -5.574 1 98.06 92 ASP A O 1
ATOM 740 N N . ASP A 1 93 ? 0.116 -11.188 -6.602 1 97.5 93 ASP A N 1
ATOM 741 C CA . ASP A 1 93 ? -0.541 -12.406 -6.137 1 97.5 93 ASP A CA 1
ATOM 742 C C . ASP A 1 93 ? 0.39 -13.617 -6.258 1 97.5 93 ASP A C 1
ATOM 744 O O . ASP A 1 93 ? 1.115 -13.75 -7.246 1 97.5 93 ASP A O 1
ATOM 748 N N . LEU A 1 94 ? 0.429 -14.398 -5.25 1 97.62 94 LEU A N 1
ATOM 749 C CA . LEU A 1 94 ? 1.155 -15.656 -5.262 1 97.62 94 LEU A CA 1
ATOM 750 C C . LEU A 1 94 ? 0.319 -16.766 -4.637 1 97.62 94 LEU A C 1
ATOM 752 O O . LEU A 1 94 ? -0.167 -16.641 -3.514 1 97.62 94 LEU A O 1
ATOM 756 N N . CYS A 1 95 ? 0.18 -17.812 -5.348 1 97.06 95 CYS A N 1
ATOM 757 C CA . CYS A 1 95 ? -0.706 -18.891 -4.914 1 97.06 95 CYS A CA 1
ATOM 758 C C . CYS A 1 95 ? -0.114 -20.25 -5.254 1 97.06 95 CYS A C 1
ATOM 760 O O . CYS A 1 95 ? 0.486 -20.422 -6.316 1 97.06 95 CYS A O 1
ATOM 762 N N . VAL A 1 96 ? -0.203 -21.125 -4.312 1 96.56 96 VAL A N 1
ATOM 763 C CA . VAL A 1 96 ? 0.063 -22.547 -4.531 1 96.56 96 VAL A CA 1
ATOM 764 C C . VAL A 1 96 ? -1.22 -23.344 -4.328 1 96.56 96 VAL A C 1
ATOM 766 O O . VAL A 1 96 ? -1.949 -23.141 -3.359 1 96.56 96 VAL A O 1
ATOM 769 N N . ASP A 1 97 ? -1.465 -24.219 -5.262 1 95.25 97 ASP A N 1
ATOM 770 C CA . ASP A 1 97 ? -2.633 -25.078 -5.145 1 95.25 97 ASP A CA 1
ATOM 771 C C . ASP A 1 97 ? -2.68 -25.766 -3.777 1 95.25 97 ASP A C 1
ATOM 773 O O . ASP A 1 97 ? -1.691 -26.344 -3.338 1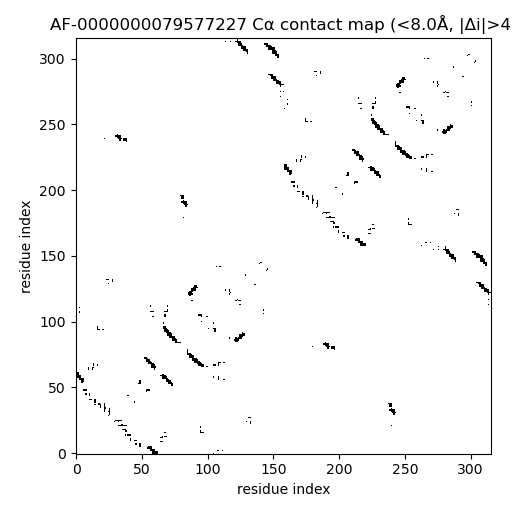 95.25 97 ASP A O 1
ATOM 777 N N . GLN A 1 98 ? -3.828 -25.688 -3.166 1 89.25 98 GLN A N 1
ATOM 778 C CA . GLN A 1 98 ? -4.004 -26.266 -1.84 1 89.25 98 GLN A CA 1
ATOM 779 C C . GLN A 1 98 ? -3.707 -27.766 -1.852 1 89.25 98 GLN A C 1
ATOM 781 O O . GLN A 1 98 ? -3.295 -28.328 -0.836 1 89.25 98 GLN A O 1
ATOM 786 N N . HIS A 1 99 ? -3.811 -28.422 -2.992 1 88 99 HIS A N 1
ATOM 787 C CA . HIS A 1 99 ? -3.602 -29.859 -3.113 1 88 99 HIS A CA 1
ATOM 788 C C . HIS A 1 99 ? -2.143 -30.172 -3.42 1 88 99 HIS A C 1
ATOM 790 O O . HIS A 1 99 ? -1.759 -31.344 -3.479 1 88 99 HIS A O 1
ATOM 796 N N . ALA A 1 100 ? -1.357 -29.219 -3.68 1 82.06 100 ALA A N 1
ATOM 797 C CA . ALA A 1 100 ? 0.061 -29.391 -3.984 1 82.06 100 ALA A CA 1
ATOM 798 C C . ALA A 1 100 ? 0.935 -28.797 -2.891 1 82.06 100 ALA A C 1
ATOM 800 O O . ALA A 1 100 ? 2.121 -28.531 -3.105 1 82.06 100 ALA A O 1
ATOM 801 N N . ARG A 1 101 ? 0.333 -28.672 -1.734 1 69 101 ARG A N 1
ATOM 802 C CA . ARG A 1 101 ? 1.078 -27.984 -0.677 1 69 101 ARG A CA 1
ATOM 803 C C . ARG A 1 101 ? 2.115 -28.922 -0.057 1 69 101 ARG A C 1
ATOM 805 O O . ARG A 1 101 ? 1.947 -30.141 -0.069 1 69 101 ARG A O 1
ATOM 812 N N . GLY A 1 102 ? 3.197 -28.344 0.354 1 69.62 102 GLY A N 1
ATOM 813 C CA . GLY A 1 102 ? 4.246 -29.109 1.018 1 69.62 102 GLY A CA 1
ATOM 814 C C . GLY A 1 102 ? 5.348 -29.547 0.075 1 69.62 102 GLY A C 1
ATOM 815 O O . GLY A 1 102 ? 6.25 -30.297 0.473 1 69.62 102 GLY A O 1
ATOM 816 N N . GLN A 1 103 ? 5.289 -29.109 -1.107 1 79.44 103 GLN A N 1
ATOM 817 C CA . GLN A 1 103 ? 6.281 -29.5 -2.1 1 79.44 103 GLN A CA 1
ATOM 818 C C . GLN A 1 103 ? 7.25 -28.359 -2.398 1 79.44 103 GLN A C 1
ATOM 820 O O . GLN A 1 103 ? 7.891 -28.344 -3.451 1 79.44 103 GLN A O 1
ATOM 825 N N . HIS A 1 104 ? 7.258 -27.344 -1.575 1 91.5 104 HIS A N 1
ATOM 826 C CA . HIS A 1 104 ? 8.156 -26.203 -1.641 1 91.5 104 HIS A CA 1
ATOM 827 C C . HIS A 1 104 ? 7.898 -25.375 -2.896 1 91.5 104 HIS A C 1
ATOM 829 O O . HIS A 1 104 ? 8.828 -24.781 -3.457 1 91.5 104 HIS A O 1
ATOM 835 N N . ILE A 1 105 ? 6.691 -25.5 -3.434 1 95 105 ILE A N 1
ATOM 836 C CA . ILE A 1 105 ? 6.328 -24.812 -4.66 1 95 105 ILE A CA 1
ATOM 837 C C . ILE A 1 105 ? 6.348 -23.297 -4.422 1 95 105 ILE A C 1
ATOM 839 O O . ILE A 1 105 ? 6.887 -22.547 -5.234 1 95 105 ILE A O 1
ATOM 843 N N . GLY A 1 106 ? 5.789 -22.891 -3.318 1 96.81 106 GLY A N 1
ATOM 844 C CA . GLY A 1 106 ? 5.793 -21.484 -2.977 1 96.81 106 GLY A CA 1
ATOM 845 C C . GLY A 1 106 ? 7.188 -20.891 -2.885 1 96.81 106 GLY A C 1
ATOM 846 O O . GLY A 1 106 ? 7.449 -19.812 -3.418 1 96.81 106 GLY A O 1
ATOM 847 N N . GLU A 1 107 ? 8.031 -21.609 -2.227 1 96.81 107 GLU A N 1
ATOM 848 C CA . GLU A 1 107 ? 9.422 -21.188 -2.096 1 96.81 107 GLU A CA 1
ATOM 849 C C . GLU A 1 107 ? 10.102 -21.078 -3.459 1 96.81 107 GLU A C 1
ATOM 851 O O . GLU A 1 107 ? 10.812 -20.109 -3.729 1 96.81 107 GLU A O 1
ATOM 856 N N . SER A 1 108 ? 9.859 -22.047 -4.273 1 97.38 108 SER A N 1
ATOM 857 C CA . SER A 1 108 ? 10.453 -22.078 -5.605 1 97.38 108 SER A CA 1
ATOM 858 C C . SER A 1 108 ? 9.961 -20.906 -6.449 1 97.38 108 SER A C 1
ATOM 860 O O . SER A 1 108 ? 10.742 -20.266 -7.16 1 97.38 108 SER A O 1
ATOM 862 N N . LEU A 1 109 ? 8.688 -20.641 -6.383 1 98.19 109 LEU A N 1
ATOM 863 C CA . LEU A 1 109 ? 8.125 -19.5 -7.105 1 98.19 109 LEU A CA 1
ATOM 864 C C . LEU A 1 109 ? 8.734 -18.203 -6.621 1 98.19 109 LEU A C 1
ATOM 866 O O . LEU A 1 109 ? 9.133 -17.359 -7.43 1 98.19 109 LEU A O 1
ATOM 870 N N . PHE A 1 110 ? 8.836 -18.062 -5.332 1 98.44 110 PHE A N 1
ATOM 871 C CA . PHE A 1 110 ? 9.383 -16.828 -4.754 1 98.44 110 PHE A CA 1
ATOM 872 C C . PHE A 1 110 ? 10.828 -16.625 -5.191 1 98.44 110 PHE A C 1
ATOM 874 O O . PHE A 1 110 ? 11.203 -15.531 -5.605 1 98.44 110 PHE A O 1
ATOM 881 N N . GLU A 1 111 ? 11.617 -17.703 -5.121 1 98.12 111 GLU A N 1
ATOM 882 C CA . GLU A 1 111 ? 13.016 -17.609 -5.523 1 98.12 111 GLU A CA 1
ATOM 883 C C . GLU A 1 111 ? 13.148 -17.266 -7.004 1 98.12 111 GLU A C 1
ATOM 885 O O . GLU A 1 111 ? 14.039 -16.516 -7.398 1 98.12 111 GLU A O 1
ATOM 890 N N . TYR A 1 112 ? 12.297 -17.859 -7.754 1 98.5 112 TYR A N 1
ATOM 891 C CA . TYR A 1 112 ? 12.297 -17.531 -9.18 1 98.5 112 TYR A CA 1
ATOM 892 C C . TYR A 1 112 ? 12.023 -16.047 -9.406 1 98.5 112 TYR A C 1
ATOM 894 O O . TYR A 1 112 ? 12.719 -15.398 -10.18 1 98.5 112 TYR A O 1
ATOM 902 N N . VAL A 1 113 ? 11.008 -15.508 -8.742 1 98.69 113 VAL A N 1
ATOM 903 C CA . VAL A 1 113 ? 10.648 -14.102 -8.859 1 98.69 113 VAL A CA 1
ATOM 904 C C . VAL A 1 113 ? 11.805 -13.227 -8.391 1 98.69 113 VAL A C 1
ATOM 906 O O . VAL A 1 113 ? 12.125 -12.219 -9.031 1 98.69 113 VAL A O 1
ATOM 909 N N . LYS A 1 114 ? 12.414 -13.602 -7.324 1 98.38 114 LYS A N 1
ATOM 910 C CA . LYS A 1 114 ? 13.578 -12.875 -6.812 1 98.38 114 LYS A CA 1
ATOM 911 C C . LYS A 1 114 ? 14.68 -12.797 -7.863 1 98.38 114 LYS A C 1
ATOM 913 O O . LYS A 1 114 ? 15.25 -11.727 -8.094 1 98.38 114 LYS A O 1
ATOM 918 N N . ASN A 1 115 ? 14.977 -13.914 -8.414 1 98.19 115 ASN A N 1
ATOM 919 C CA . ASN A 1 115 ? 16.016 -13.961 -9.43 1 98.19 115 ASN A CA 1
ATOM 920 C C . ASN A 1 115 ? 15.656 -13.117 -10.648 1 98.19 115 ASN A C 1
ATOM 922 O O . ASN A 1 115 ? 16.516 -12.43 -11.211 1 98.19 115 ASN A O 1
ATOM 926 N N . GLU A 1 116 ? 14.406 -13.219 -11.047 1 98.31 116 GLU A N 1
ATOM 927 C CA . GLU A 1 116 ? 13.953 -12.383 -12.156 1 98.31 116 GLU A CA 1
ATOM 928 C C . GLU A 1 116 ? 14.078 -10.898 -11.812 1 98.31 116 GLU A C 1
ATOM 930 O O . GLU A 1 116 ? 14.484 -10.102 -12.656 1 98.31 116 GLU A O 1
ATOM 935 N N . ALA A 1 117 ? 13.711 -10.539 -10.641 1 98.56 117 ALA A N 1
ATOM 936 C CA . ALA A 1 117 ? 13.82 -9.156 -10.188 1 98.56 117 ALA A CA 1
ATOM 937 C C . ALA A 1 117 ? 15.266 -8.664 -10.273 1 98.56 117 ALA A C 1
ATOM 939 O O . ALA A 1 117 ? 15.523 -7.547 -10.719 1 98.56 117 ALA A O 1
ATOM 940 N N . LYS A 1 118 ? 16.172 -9.484 -9.844 1 97.94 118 LYS A N 1
ATOM 941 C CA . LYS A 1 118 ? 17.594 -9.156 -9.93 1 97.94 118 LYS A CA 1
ATOM 942 C C . LYS A 1 118 ? 18.016 -8.914 -11.375 1 97.94 118 LYS A C 1
ATOM 944 O O . LYS A 1 118 ? 18.703 -7.941 -11.664 1 97.94 118 LYS A O 1
ATOM 949 N N . ARG A 1 119 ? 17.594 -9.781 -12.164 1 97.31 119 ARG A N 1
ATOM 950 C CA . ARG A 1 119 ? 17.922 -9.672 -13.586 1 97.31 119 ARG A CA 1
ATOM 951 C C . ARG A 1 119 ? 17.391 -8.375 -14.172 1 97.31 119 ARG A C 1
ATOM 953 O O . ARG A 1 119 ? 18.016 -7.781 -15.047 1 97.31 119 ARG A O 1
ATOM 960 N N . MET A 1 120 ? 16.281 -7.945 -13.68 1 96.88 120 MET A N 1
ATOM 961 C CA . MET A 1 120 ? 15.633 -6.742 -14.195 1 96.88 120 MET A CA 1
ATOM 962 C C . MET A 1 120 ? 16.219 -5.488 -13.555 1 96.88 120 MET A C 1
ATOM 964 O O . MET A 1 120 ? 15.781 -4.375 -13.852 1 96.88 120 MET A O 1
ATOM 968 N N . GLY A 1 121 ? 17.109 -5.633 -12.586 1 96.88 121 GLY A N 1
ATOM 969 C CA . GLY A 1 121 ? 17.766 -4.5 -11.953 1 96.88 121 GLY A CA 1
ATOM 970 C C . GLY A 1 121 ? 16.938 -3.873 -10.852 1 96.88 121 GLY A C 1
ATOM 971 O O . GLY A 1 121 ? 17.078 -2.684 -10.555 1 96.88 121 GLY A O 1
ATOM 972 N N . CYS A 1 122 ? 16.109 -4.672 -10.289 1 98.12 122 CYS A N 1
ATOM 973 C CA . CYS A 1 122 ? 15.258 -4.156 -9.219 1 98.12 122 CYS A CA 1
ATOM 974 C C . CYS A 1 122 ? 16.047 -4.02 -7.918 1 98.12 122 CYS A C 1
ATOM 976 O O . CYS A 1 122 ? 16.953 -4.801 -7.652 1 98.12 122 CYS A O 1
ATOM 978 N N . TYR A 1 123 ? 15.633 -3.014 -7.137 1 97.75 123 TYR A N 1
ATOM 979 C CA . TYR A 1 123 ? 16.188 -2.787 -5.805 1 97.75 123 TYR A CA 1
ATOM 980 C C . TYR A 1 123 ? 15.578 -3.744 -4.789 1 97.75 123 TYR A C 1
ATOM 982 O O . TYR A 1 123 ? 16.266 -4.219 -3.883 1 97.75 123 TYR A O 1
ATOM 990 N N . GLU A 1 124 ? 14.312 -4.078 -5.035 1 98.44 124 GLU A N 1
ATOM 991 C CA . GLU A 1 124 ? 13.57 -4.887 -4.07 1 98.44 124 GLU A CA 1
ATOM 992 C C . GLU A 1 124 ? 12.453 -5.676 -4.754 1 98.44 124 GLU A C 1
ATOM 994 O O . GLU A 1 124 ? 12.07 -5.367 -5.883 1 98.44 124 GLU A O 1
ATOM 999 N N . VAL A 1 125 ? 12.047 -6.715 -4.082 1 98.88 125 VAL A N 1
ATOM 1000 C CA . VAL A 1 125 ? 10.773 -7.383 -4.312 1 98.88 125 VAL A CA 1
ATOM 1001 C C . VAL A 1 125 ? 9.781 -7.008 -3.209 1 98.88 125 VAL A C 1
ATOM 1003 O O . VAL A 1 125 ? 10.133 -7.012 -2.027 1 98.88 125 VAL A O 1
ATOM 1006 N N . THR A 1 126 ? 8.602 -6.582 -3.582 1 98.81 126 THR A N 1
ATOM 1007 C CA . THR A 1 126 ? 7.602 -6.203 -2.584 1 98.81 126 THR A CA 1
ATOM 1008 C C . THR A 1 126 ? 6.305 -6.973 -2.801 1 98.81 126 THR A C 1
ATOM 1010 O O . THR A 1 126 ? 6.109 -7.59 -3.85 1 98.81 126 THR A O 1
ATOM 1013 N N . LEU A 1 127 ? 5.473 -7.023 -1.866 1 98.81 127 LEU A N 1
ATOM 1014 C CA . LEU A 1 127 ? 4.094 -7.496 -1.938 1 98.81 127 LEU A CA 1
ATOM 1015 C C . LEU A 1 127 ? 3.275 -6.957 -0.771 1 98.81 127 LEU A C 1
ATOM 1017 O O . LEU A 1 127 ? 3.824 -6.359 0.156 1 98.81 127 LEU A O 1
ATOM 1021 N N . ASN A 1 128 ? 2.008 -7.098 -0.861 1 98.56 128 ASN A N 1
ATOM 1022 C CA . ASN A 1 128 ? 1.089 -6.777 0.225 1 98.56 128 ASN A CA 1
ATOM 1023 C C . ASN A 1 128 ? 0.439 -8.031 0.802 1 98.56 128 ASN A C 1
ATOM 1025 O O . ASN A 1 128 ? 0.076 -8.945 0.06 1 98.56 128 ASN A O 1
ATOM 1029 N N . VAL A 1 129 ? 0.29 -8.047 2.08 1 98.31 129 VAL A N 1
ATOM 1030 C CA . VAL A 1 129 ? -0.416 -9.125 2.762 1 98.31 129 VAL A CA 1
ATOM 1031 C C . VAL A 1 129 ? -1.504 -8.547 3.66 1 98.31 129 VAL A C 1
ATOM 1033 O O . VAL A 1 129 ? -1.229 -7.691 4.508 1 98.31 129 VAL A O 1
ATOM 1036 N N . TRP A 1 130 ? -2.707 -9.031 3.471 1 97.88 130 TRP A N 1
ATOM 1037 C CA . TRP A 1 130 ? -3.812 -8.602 4.32 1 97.88 130 TRP A CA 1
ATOM 1038 C C . TRP A 1 130 ? -3.609 -9.07 5.758 1 97.88 130 TRP A C 1
ATOM 1040 O O . TRP A 1 130 ? -3.172 -10.195 5.996 1 97.88 130 TRP A O 1
ATOM 1050 N N . ALA A 1 131 ? -3.949 -8.141 6.688 1 97.75 131 ALA A N 1
ATOM 1051 C CA . ALA A 1 131 ? -3.957 -8.57 8.086 1 97.75 131 ALA A CA 1
ATOM 1052 C C . ALA A 1 131 ? -4.895 -9.758 8.289 1 97.75 131 ALA A C 1
ATOM 1054 O O . ALA A 1 131 ? -6.008 -9.773 7.762 1 97.75 131 ALA A O 1
ATOM 1055 N N . GLY A 1 132 ? -4.414 -10.828 9.078 1 96.62 132 GLY A N 1
ATOM 1056 C CA . GLY A 1 132 ? -5.219 -12.016 9.297 1 96.62 132 GLY A CA 1
ATOM 1057 C C . GLY A 1 132 ? -4.828 -13.18 8.406 1 96.62 132 GLY A C 1
ATOM 1058 O O . GLY A 1 132 ? -5.203 -14.32 8.672 1 96.62 132 GLY A O 1
ATOM 1059 N N . ASN A 1 133 ? -4.18 -12.859 7.27 1 96.88 133 ASN A N 1
ATOM 1060 C CA . ASN A 1 133 ? -3.656 -13.938 6.438 1 96.88 133 ASN A CA 1
ATOM 1061 C C . ASN A 1 133 ? -2.375 -14.523 7.02 1 96.88 133 ASN A C 1
ATOM 1063 O O . ASN A 1 133 ? -1.305 -14.406 6.422 1 96.88 133 ASN A O 1
ATOM 1067 N N . THR A 1 134 ? -2.502 -15.188 8.086 1 96.25 134 THR A N 1
ATOM 1068 C CA . THR A 1 134 ? -1.386 -15.633 8.914 1 96.25 134 THR A CA 1
ATOM 1069 C C . THR A 1 134 ? -0.48 -16.578 8.141 1 96.25 134 THR A C 1
ATOM 1071 O O . THR A 1 134 ? 0.744 -16.531 8.273 1 96.25 134 THR A O 1
ATOM 1074 N N . SER A 1 135 ? -1.072 -17.438 7.391 1 94.06 135 SER A N 1
ATOM 1075 C CA . SER A 1 135 ? -0.285 -18.391 6.613 1 94.06 135 SER A CA 1
ATOM 1076 C C . SER A 1 135 ? 0.635 -17.672 5.629 1 94.06 135 SER A C 1
ATOM 1078 O O . SER A 1 135 ? 1.822 -18 5.539 1 94.06 135 SER A O 1
ATOM 1080 N N . ALA A 1 136 ? 0.09 -16.703 4.91 1 96.12 136 ALA A N 1
ATOM 1081 C CA . ALA A 1 136 ? 0.89 -15.93 3.967 1 96.12 136 ALA A CA 1
ATOM 1082 C C . ALA A 1 136 ? 1.963 -15.125 4.695 1 96.12 136 ALA A C 1
ATOM 1084 O O . ALA A 1 136 ? 3.117 -15.086 4.262 1 96.12 136 ALA A O 1
ATOM 1085 N N . GLU A 1 137 ? 1.597 -14.477 5.773 1 97.38 137 GLU A N 1
ATOM 1086 C CA . GLU A 1 137 ? 2.549 -13.703 6.562 1 97.38 137 GLU A CA 1
ATOM 1087 C C . GLU A 1 137 ? 3.744 -14.555 6.977 1 97.38 137 GLU A C 1
ATOM 1089 O O . GLU A 1 137 ? 4.895 -14.164 6.773 1 97.38 137 GLU A O 1
ATOM 1094 N N . LYS A 1 138 ? 3.48 -15.703 7.543 1 97 138 LYS A N 1
ATOM 1095 C CA . LYS A 1 138 ? 4.535 -16.594 8.008 1 97 138 LYS A CA 1
ATOM 1096 C C . LYS A 1 138 ? 5.398 -17.078 6.848 1 97 138 LYS A C 1
ATOM 1098 O O . LYS A 1 138 ? 6.617 -17.203 6.98 1 97 138 LYS A O 1
ATOM 1103 N N . PHE A 1 139 ? 4.738 -17.406 5.785 1 96.88 139 PHE A N 1
ATOM 1104 C CA . PHE A 1 139 ? 5.465 -17.859 4.605 1 96.88 139 PHE A CA 1
ATOM 1105 C C . PHE A 1 139 ? 6.473 -16.797 4.152 1 96.88 139 PHE A C 1
ATOM 1107 O O . PHE A 1 139 ? 7.648 -17.109 3.961 1 96.88 139 PHE A O 1
ATOM 1114 N N . TYR A 1 140 ? 6.008 -15.555 3.953 1 98.25 140 TYR A N 1
ATOM 1115 C CA . TYR A 1 140 ? 6.875 -14.516 3.404 1 98.25 140 TYR A CA 1
ATOM 1116 C C . TYR A 1 140 ? 7.965 -14.133 4.398 1 98.25 140 TYR A C 1
ATOM 1118 O O . TYR A 1 140 ? 9.086 -13.797 4.004 1 98.25 140 TYR A O 1
ATOM 1126 N N . GLU A 1 141 ? 7.621 -14.148 5.691 1 98.38 141 GLU A N 1
ATOM 1127 C CA . GLU A 1 141 ? 8.656 -13.961 6.707 1 98.38 141 GLU A CA 1
ATOM 1128 C C . GLU A 1 141 ? 9.727 -15.039 6.609 1 98.38 141 GLU A C 1
ATOM 1130 O O . GLU A 1 141 ? 10.922 -14.75 6.699 1 98.38 141 GLU A O 1
ATOM 1135 N N . LYS A 1 142 ? 9.305 -16.266 6.422 1 97.5 142 LYS A N 1
ATOM 1136 C CA . LYS A 1 142 ? 10.234 -17.375 6.246 1 97.5 142 LYS A CA 1
ATOM 1137 C C . LYS A 1 142 ? 11.109 -17.172 5.02 1 97.5 142 LYS A C 1
ATOM 1139 O O . LYS A 1 142 ? 12.281 -17.562 5.016 1 97.5 142 LYS A O 1
ATOM 1144 N N . MET A 1 143 ? 10.562 -16.562 3.984 1 97.75 143 MET A N 1
ATOM 1145 C CA . MET A 1 143 ? 11.297 -16.281 2.754 1 97.75 143 MET A CA 1
ATOM 1146 C C . MET A 1 143 ? 12.266 -15.125 2.949 1 97.75 143 MET A C 1
ATOM 1148 O O . MET A 1 143 ? 12.945 -14.719 2.008 1 97.75 143 MET A O 1
ATOM 1152 N N . GLY A 1 144 ? 12.305 -14.516 4.133 1 98.19 144 GLY A N 1
ATOM 1153 C CA . GLY A 1 144 ? 13.273 -13.477 4.449 1 98.19 144 GLY A CA 1
ATOM 1154 C C . GLY A 1 144 ? 12.734 -12.078 4.227 1 98.19 144 GLY A C 1
ATOM 1155 O O . GLY A 1 144 ? 13.484 -11.102 4.305 1 98.19 144 GLY A O 1
ATOM 1156 N N . MET A 1 145 ? 11.438 -11.953 3.971 1 98.69 145 MET A N 1
ATOM 1157 C CA . MET A 1 145 ? 10.867 -10.617 3.795 1 98.69 145 MET A CA 1
ATOM 1158 C C . MET A 1 145 ? 10.586 -9.969 5.145 1 98.69 145 MET A C 1
ATOM 1160 O O . MET A 1 145 ? 10.375 -10.656 6.145 1 98.69 145 MET A O 1
ATOM 1164 N N . LYS A 1 146 ? 10.602 -8.648 5.129 1 98.5 146 LYS A N 1
ATOM 1165 C CA . LYS A 1 146 ? 10.312 -7.844 6.312 1 98.5 146 LYS A CA 1
ATOM 1166 C C . LYS A 1 146 ? 9.273 -6.77 6.004 1 98.5 146 LYS A C 1
ATOM 1168 O O . LYS A 1 146 ? 9.078 -6.406 4.84 1 98.5 146 LYS A O 1
ATOM 1173 N N . THR A 1 147 ? 8.641 -6.289 7.004 1 98.5 147 THR A N 1
ATOM 1174 C CA . THR A 1 147 ? 7.676 -5.211 6.82 1 98.5 147 THR A CA 1
ATOM 1175 C C . THR A 1 147 ? 8.375 -3.936 6.352 1 98.5 147 THR A C 1
ATOM 1177 O O . THR A 1 147 ? 9.344 -3.496 6.965 1 98.5 147 THR A O 1
ATOM 1180 N N . LYS A 1 148 ? 7.945 -3.422 5.242 1 98.44 148 LYS A N 1
ATOM 1181 C CA . LYS A 1 148 ? 8.391 -2.129 4.73 1 98.44 148 LYS A CA 1
ATOM 1182 C C . LYS A 1 148 ? 7.531 -0.995 5.277 1 98.44 148 LYS A C 1
ATOM 1184 O O . LYS A 1 148 ? 8.055 -0.017 5.816 1 98.44 148 LYS A O 1
ATOM 1189 N N . GLU A 1 149 ? 6.27 -1.152 5.168 1 98.19 149 GLU A N 1
ATOM 1190 C CA . GLU A 1 149 ? 5.27 -0.254 5.734 1 98.19 149 GLU A CA 1
ATOM 1191 C C . GLU A 1 149 ? 3.957 -0.986 5.996 1 98.19 149 GLU A C 1
ATOM 1193 O O . GLU A 1 149 ? 3.748 -2.094 5.496 1 98.19 149 GLU A O 1
ATOM 1198 N N . ARG A 1 150 ? 3.16 -0.426 6.828 1 97.69 150 ARG A N 1
ATOM 1199 C CA . ARG A 1 150 ? 1.823 -0.948 7.098 1 97.69 150 ARG A CA 1
ATOM 1200 C C . ARG A 1 150 ? 0.75 0.052 6.68 1 97.69 150 ARG A C 1
ATOM 1202 O O . ARG A 1 150 ? 0.89 1.255 6.91 1 97.69 150 ARG A O 1
ATOM 1209 N N . GLN A 1 151 ? -0.214 -0.443 5.969 1 98.69 151 GLN A N 1
ATOM 1210 C CA . GLN A 1 151 ? -1.423 0.357 5.805 1 98.69 151 GLN A CA 1
ATOM 1211 C C . GLN A 1 151 ? -2.379 0.156 6.977 1 98.69 151 GLN A C 1
ATOM 1213 O O . GLN A 1 151 ? -2.715 -0.979 7.324 1 98.69 151 GLN A O 1
ATOM 1218 N N . MET A 1 152 ? -2.762 1.247 7.625 1 98.81 152 MET A N 1
ATOM 1219 C CA . MET A 1 152 ? -3.707 1.206 8.734 1 98.81 152 MET A 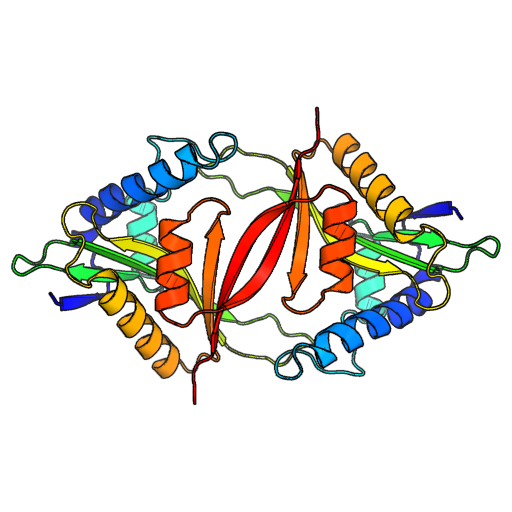CA 1
ATOM 1220 C C . MET A 1 152 ? -5.074 1.727 8.305 1 98.81 152 MET A C 1
ATOM 1222 O O . MET A 1 152 ? -5.18 2.479 7.332 1 98.81 152 MET A O 1
ATOM 1226 N N . GLU A 1 153 ? -6.074 1.225 9.016 1 98.75 153 GLU A N 1
ATOM 1227 C CA . GLU A 1 153 ? -7.426 1.656 8.672 1 98.75 153 GLU A CA 1
ATOM 1228 C C . GLU A 1 153 ? -8.25 1.939 9.93 1 98.75 153 GLU A C 1
ATOM 1230 O O . GLU A 1 153 ? -8.008 1.346 10.977 1 98.75 153 GLU A O 1
ATOM 1235 N N . TYR A 1 154 ? -9.055 2.893 9.883 1 98.75 154 TYR A N 1
ATOM 1236 C CA . TYR A 1 154 ? -10.172 3.154 10.781 1 98.75 154 TYR A CA 1
ATOM 1237 C C . TYR A 1 154 ? -11.5 3.049 10.055 1 98.75 154 TYR A C 1
ATOM 1239 O O . TYR A 1 154 ? -11.797 3.854 9.164 1 98.75 154 TYR A O 1
ATOM 1247 N N . ILE A 1 155 ? -12.289 2.043 10.273 1 98.25 155 ILE A N 1
ATOM 1248 C CA . ILE A 1 155 ? -13.586 1.848 9.633 1 98.25 155 ILE A CA 1
ATOM 1249 C C . ILE A 1 155 ? -14.617 2.791 10.25 1 98.25 155 ILE A C 1
ATOM 1251 O O . ILE A 1 155 ? -14.812 2.799 11.469 1 98.25 155 ILE A O 1
ATOM 1255 N N . LEU A 1 156 ? -15.172 3.51 9.367 1 97.69 156 LEU A N 1
ATOM 1256 C CA . LEU A 1 156 ? -16.109 4.527 9.836 1 97.69 156 LEU A CA 1
ATOM 1257 C C . LEU A 1 156 ? -17.484 3.926 10.078 1 97.69 156 LEU A C 1
ATOM 1259 O O . LEU A 1 156 ? -17.938 3.07 9.312 1 97.69 156 LEU A O 1
ATOM 1263 N N . GLU A 1 157 ? -18.125 4.094 11.258 1 85.25 157 GLU A N 1
ATOM 1264 C CA . GLU A 1 157 ? -19.484 3.65 11.562 1 85.25 157 GLU A CA 1
ATOM 1265 C C . GLU A 1 157 ? -20.516 4.531 10.867 1 85.25 157 GLU A C 1
ATOM 1267 O O . GLU A 1 157 ? -20.453 5.758 10.953 1 85.25 157 GLU A O 1
ATOM 1272 N N . HIS A 1 158 ? -21.141 3.998 9.758 1 67.06 158 HIS A N 1
ATOM 1273 C CA . HIS A 1 158 ? -22.219 4.781 9.156 1 67.06 158 HIS A CA 1
ATOM 1274 C C . HIS A 1 158 ? -23.578 4.406 9.742 1 67.06 158 HIS A C 1
ATOM 1276 O O . HIS A 1 158 ? -23.75 3.283 10.211 1 67.06 158 HIS A O 1
ATOM 1282 N N . MET B 1 1 ? -6.738 26.672 19.172 1 89.25 1 MET B N 1
ATOM 1283 C CA . MET B 1 1 ? -6.344 25.938 17.984 1 89.25 1 MET B CA 1
ATOM 1284 C C . MET B 1 1 ? -7.555 25.625 17.109 1 89.25 1 MET B C 1
ATOM 1286 O O . MET B 1 1 ? -8.586 25.172 17.609 1 89.25 1 MET B O 1
ATOM 1290 N N . THR B 1 2 ? -7.492 26 15.93 1 95.06 2 THR B N 1
ATOM 1291 C CA . THR B 1 2 ? -8.57 25.766 14.977 1 95.06 2 THR B CA 1
ATOM 1292 C C . THR B 1 2 ? -8.078 24.953 13.781 1 95.06 2 THR B C 1
ATOM 1294 O O . THR B 1 2 ? -6.941 25.109 13.344 1 95.06 2 THR B O 1
ATOM 1297 N N . ILE B 1 3 ? -8.961 24.109 13.281 1 98.06 3 ILE B N 1
ATOM 1298 C CA . ILE B 1 3 ? -8.648 23.344 12.078 1 98.06 3 ILE B CA 1
ATOM 1299 C C . ILE B 1 3 ? -9.477 23.859 10.906 1 98.06 3 ILE B C 1
ATOM 1301 O O . ILE B 1 3 ? -10.672 24.094 11.039 1 98.06 3 ILE B O 1
ATOM 1305 N N . ARG B 1 4 ? -8.852 24.062 9.844 1 98.06 4 ARG B N 1
ATOM 1306 C CA . ARG B 1 4 ? -9.508 24.531 8.633 1 98.06 4 ARG B CA 1
ATOM 1307 C C . ARG B 1 4 ? -8.797 24 7.387 1 98.06 4 ARG B C 1
ATOM 1309 O O . ARG B 1 4 ? -7.742 23.375 7.488 1 98.06 4 ARG B O 1
ATOM 1316 N N . LYS B 1 5 ? -9.406 24.266 6.203 1 98.25 5 LYS B N 1
ATOM 1317 C CA . LYS B 1 5 ? -8.727 23.953 4.949 1 98.25 5 LYS B CA 1
ATOM 1318 C C . LYS B 1 5 ? -7.496 24.828 4.758 1 98.25 5 LYS B C 1
ATOM 1320 O O . LYS B 1 5 ? -7.516 26.016 5.09 1 98.25 5 LYS B O 1
ATOM 1325 N N . ALA B 1 6 ? -6.504 24.266 4.223 1 98.75 6 ALA B N 1
ATOM 1326 C CA . ALA B 1 6 ? -5.277 25.016 3.955 1 98.75 6 ALA B CA 1
ATOM 1327 C C . ALA B 1 6 ? -5.516 26.109 2.918 1 98.75 6 ALA B C 1
ATOM 1329 O O . ALA B 1 6 ? -6.328 25.938 2.008 1 98.75 6 ALA B O 1
ATOM 1330 N N . GLU B 1 7 ? -4.828 27.172 3.088 1 98.31 7 GLU B N 1
ATOM 1331 C CA . GLU B 1 7 ? -4.824 28.297 2.164 1 98.31 7 GLU B CA 1
ATOM 1332 C C . GLU B 1 7 ? -3.418 28.578 1.647 1 98.31 7 GLU B C 1
ATOM 1334 O O . GLU B 1 7 ? -2.438 28.062 2.178 1 98.31 7 GLU B O 1
ATOM 1339 N N . GLU B 1 8 ? -3.346 29.406 0.67 1 98.19 8 GLU B N 1
ATOM 1340 C CA . GLU B 1 8 ? -2.053 29.719 0.071 1 98.19 8 GLU B CA 1
ATOM 1341 C C . GLU B 1 8 ? -1.095 30.312 1.104 1 98.19 8 GLU B C 1
ATOM 1343 O O . GLU B 1 8 ? 0.114 30.078 1.042 1 98.19 8 GLU B O 1
ATOM 1348 N N . LYS B 1 9 ? -1.619 31 2.012 1 98.12 9 LYS B N 1
ATOM 1349 C CA . LYS B 1 9 ? -0.777 31.656 3.014 1 98.12 9 LYS B CA 1
ATOM 1350 C C . LYS B 1 9 ? -0.088 30.625 3.904 1 98.12 9 LYS B C 1
ATOM 1352 O O . LYS B 1 9 ? 0.862 30.953 4.617 1 98.12 9 LYS B O 1
ATOM 1357 N N . ASP B 1 10 ? -0.57 29.438 3.924 1 98.56 10 ASP B N 1
ATOM 1358 C CA . ASP B 1 10 ? -0.031 28.391 4.777 1 98.56 10 ASP B CA 1
ATOM 1359 C C . ASP B 1 10 ? 1.136 27.672 4.102 1 98.56 10 ASP B C 1
ATOM 1361 O O . ASP B 1 10 ? 1.863 26.906 4.746 1 98.56 10 ASP B O 1
ATOM 1365 N N . ILE B 1 11 ? 1.377 27.906 2.838 1 98.44 11 ILE B N 1
ATOM 1366 C CA . ILE B 1 11 ? 2.199 27.078 1.973 1 98.44 11 ILE B CA 1
ATOM 1367 C C . ILE B 1 11 ? 3.625 27.016 2.516 1 98.44 11 ILE B C 1
ATOM 1369 O O . ILE B 1 11 ? 4.188 25.922 2.674 1 98.44 11 ILE B O 1
ATOM 1373 N N . LEU B 1 12 ? 4.219 28.125 2.818 1 97.81 12 LEU B N 1
ATOM 1374 C CA . LEU B 1 12 ? 5.613 28.141 3.25 1 97.81 12 LEU B CA 1
ATOM 1375 C C . LEU B 1 12 ? 5.777 27.391 4.566 1 97.81 12 LEU B C 1
ATOM 1377 O O . LEU B 1 12 ? 6.75 26.656 4.75 1 97.81 12 LEU B O 1
ATOM 1381 N N . ARG B 1 13 ? 4.855 27.609 5.473 1 97.88 13 ARG B N 1
ATOM 1382 C CA . ARG B 1 13 ? 4.902 26.906 6.754 1 97.88 13 ARG B CA 1
ATOM 1383 C C . ARG B 1 13 ? 4.699 25.406 6.566 1 97.88 13 ARG B C 1
ATOM 1385 O O . ARG B 1 13 ? 5.363 24.609 7.219 1 97.88 13 ARG B O 1
ATOM 1392 N N . ILE B 1 14 ? 3.85 25.016 5.691 1 98.38 14 ILE B N 1
ATOM 1393 C CA . ILE B 1 14 ? 3.617 23.609 5.379 1 98.38 14 ILE B CA 1
ATOM 1394 C C . ILE B 1 14 ? 4.898 22.984 4.828 1 98.38 14 ILE B C 1
ATOM 1396 O O . ILE B 1 14 ? 5.27 21.875 5.215 1 98.38 14 ILE B O 1
ATOM 1400 N N . ILE B 1 15 ? 5.551 23.703 3.969 1 97.56 15 ILE B N 1
ATOM 1401 C CA . ILE B 1 15 ? 6.781 23.203 3.375 1 97.56 15 ILE B CA 1
ATOM 1402 C C . ILE B 1 15 ? 7.816 22.953 4.469 1 97.56 15 ILE B C 1
ATOM 1404 O O . ILE B 1 15 ? 8.523 21.938 4.438 1 97.56 15 ILE B O 1
ATOM 1408 N N . GLU B 1 16 ? 7.898 23.844 5.379 1 96.69 16 GLU B N 1
ATOM 1409 C CA . GLU B 1 16 ? 8.805 23.656 6.512 1 96.69 16 GLU B CA 1
ATOM 1410 C C . GLU B 1 16 ? 8.469 22.391 7.285 1 96.69 16 GLU B C 1
ATOM 1412 O O . GLU B 1 16 ? 9.367 21.609 7.629 1 96.69 16 GLU B O 1
ATOM 1417 N N . LEU B 1 17 ? 7.242 22.203 7.559 1 97.12 17 LEU B N 1
ATOM 1418 C CA . LEU B 1 17 ? 6.805 21.031 8.305 1 97.12 17 LEU B CA 1
ATOM 1419 C C . LEU B 1 17 ? 7.051 19.75 7.5 1 97.12 17 LEU B C 1
ATOM 1421 O O . LEU B 1 17 ? 7.422 18.719 8.062 1 97.12 17 LEU B O 1
ATOM 1425 N N . LEU B 1 18 ? 6.809 19.812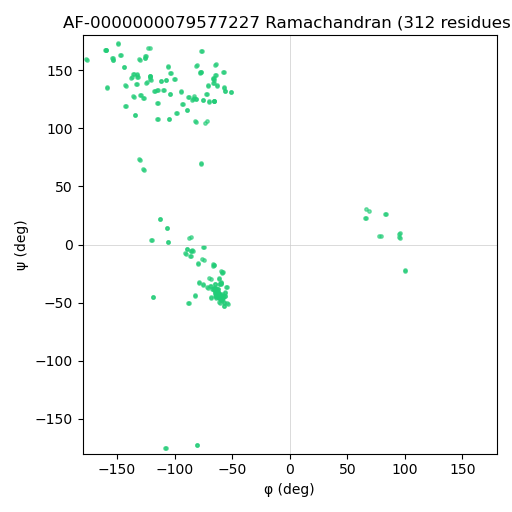 6.172 1 97.5 18 LEU B N 1
ATOM 1426 C CA . LEU B 1 18 ? 7.113 18.688 5.305 1 97.5 18 LEU B CA 1
ATOM 1427 C C . LEU B 1 18 ? 8.57 18.266 5.449 1 97.5 18 LEU B C 1
ATOM 1429 O O . LEU B 1 18 ? 8.883 17.078 5.414 1 97.5 18 LEU B O 1
ATOM 1433 N N . GLY B 1 19 ? 9.398 19.219 5.621 1 96.06 19 GLY B N 1
ATOM 1434 C CA . GLY B 1 19 ? 10.812 18.938 5.832 1 96.06 19 GLY B CA 1
ATOM 1435 C C . GLY B 1 19 ? 11.078 18.125 7.09 1 96.06 19 GLY B C 1
ATOM 1436 O O . GLY B 1 19 ? 11.938 17.25 7.098 1 96.06 19 GLY B O 1
ATOM 1437 N N . GLN B 1 20 ? 10.32 18.422 8.18 1 94.25 20 GLN B N 1
ATOM 1438 C CA . GLN B 1 20 ? 10.461 17.672 9.422 1 94.25 20 GLN B CA 1
ATOM 1439 C C . GLN B 1 20 ? 10.102 16.203 9.227 1 94.25 20 GLN B C 1
ATOM 1441 O O . GLN B 1 20 ? 10.82 15.312 9.688 1 94.25 20 GLN B O 1
ATOM 1446 N N . VAL B 1 21 ? 9.07 15.977 8.516 1 95.44 21 VAL B N 1
ATOM 1447 C CA . VAL B 1 21 ? 8.594 14.617 8.273 1 95.44 21 VAL B CA 1
ATOM 1448 C C . VAL B 1 21 ? 9.594 13.875 7.391 1 95.44 21 VAL B C 1
ATOM 1450 O O . VAL B 1 21 ? 9.922 12.711 7.652 1 95.44 21 VAL B O 1
ATOM 1453 N N . LEU B 1 22 ? 10.039 14.539 6.34 1 96.88 22 LEU B N 1
ATOM 1454 C CA . LEU B 1 22 ? 11.008 13.93 5.434 1 96.88 22 LEU B CA 1
ATOM 1455 C C . LEU B 1 22 ? 12.258 13.492 6.191 1 96.88 22 LEU B C 1
ATOM 1457 O O . LEU B 1 22 ? 12.805 12.414 5.926 1 96.88 22 LEU B O 1
ATOM 1461 N N . GLN B 1 23 ? 12.711 14.32 7.125 1 96.12 23 GLN B N 1
ATOM 1462 C CA . GLN B 1 23 ? 13.906 13.984 7.891 1 96.12 23 GLN B CA 1
ATOM 1463 C C . GLN B 1 23 ? 13.703 12.703 8.703 1 96.12 23 GLN B C 1
ATOM 1465 O O . GLN B 1 23 ? 14.602 11.867 8.789 1 96.12 23 GLN B O 1
ATOM 1470 N N . ILE B 1 24 ? 12.555 12.578 9.297 1 95.19 24 ILE B N 1
ATOM 1471 C CA . ILE B 1 24 ? 12.227 11.367 10.047 1 95.19 24 ILE B CA 1
ATOM 1472 C C . ILE B 1 24 ? 12.312 10.148 9.125 1 95.19 24 ILE B C 1
ATOM 1474 O O . ILE B 1 24 ? 12.93 9.141 9.477 1 95.19 24 ILE B O 1
ATOM 1478 N N . HIS B 1 25 ? 11.695 10.203 7.91 1 97.25 25 HIS B N 1
ATOM 1479 C CA . HIS B 1 25 ? 11.719 9.109 6.949 1 97.25 25 HIS B CA 1
ATOM 1480 C C . HIS B 1 25 ? 13.141 8.812 6.477 1 97.25 25 HIS B C 1
ATOM 1482 O O . HIS B 1 25 ? 13.523 7.648 6.336 1 97.25 25 HIS B O 1
ATOM 1488 N N . ALA B 1 26 ? 13.867 9.852 6.281 1 97.69 26 ALA B N 1
ATOM 1489 C CA . ALA B 1 26 ? 15.25 9.688 5.836 1 97.69 26 ALA B CA 1
ATOM 1490 C C . ALA B 1 26 ? 16.094 9.008 6.902 1 97.69 26 ALA B C 1
ATOM 1492 O O . ALA B 1 26 ? 17 8.234 6.586 1 97.69 26 ALA B O 1
ATOM 1493 N N . ASP B 1 27 ? 15.844 9.336 8.172 1 97.69 27 ASP B N 1
ATOM 1494 C CA . ASP B 1 27 ? 16.562 8.688 9.273 1 97.69 27 ASP B CA 1
ATOM 1495 C C . ASP B 1 27 ? 16.234 7.195 9.336 1 97.69 27 ASP B C 1
ATOM 1497 O O . ASP B 1 27 ? 17.094 6.383 9.664 1 97.69 27 ASP B O 1
ATOM 1501 N N . ILE B 1 28 ? 15.086 6.855 9.016 1 97.31 28 ILE B N 1
ATOM 1502 C CA . ILE B 1 28 ? 14.617 5.477 9.094 1 97.31 28 ILE B CA 1
ATOM 1503 C C . ILE B 1 28 ? 15.055 4.703 7.855 1 97.31 28 ILE B C 1
ATOM 1505 O O . ILE B 1 28 ? 15.516 3.564 7.957 1 97.31 28 ILE B O 1
ATOM 1509 N N . ARG B 1 29 ? 14.906 5.359 6.691 1 97.88 29 ARG B N 1
ATOM 1510 C CA . ARG B 1 29 ? 15.227 4.742 5.41 1 97.88 29 ARG B CA 1
ATOM 1511 C C . ARG B 1 29 ? 16.109 5.656 4.574 1 97.88 29 ARG B C 1
ATOM 1513 O O . ARG B 1 29 ? 15.68 6.176 3.543 1 97.88 29 ARG B O 1
ATOM 1520 N N . PRO B 1 30 ? 17.359 5.75 4.973 1 97.56 30 PRO B N 1
ATOM 1521 C CA . PRO B 1 30 ? 18.266 6.613 4.215 1 97.56 30 PRO B CA 1
ATOM 1522 C C . PRO B 1 30 ? 18.531 6.102 2.799 1 97.56 30 PRO B C 1
ATOM 1524 O O . PRO B 1 30 ? 19.062 6.84 1.961 1 97.56 30 PRO B O 1
ATOM 1527 N N . ASP B 1 31 ? 18.234 4.844 2.545 1 96.62 31 ASP B N 1
ATOM 1528 C CA . ASP B 1 31 ? 18.391 4.25 1.221 1 96.62 31 ASP B CA 1
ATOM 1529 C C . ASP B 1 31 ? 17.297 4.719 0.27 1 96.62 31 ASP B C 1
ATOM 1531 O O . ASP B 1 31 ? 17.422 4.574 -0.948 1 96.62 31 ASP B O 1
ATOM 1535 N N . ILE B 1 32 ? 16.25 5.34 0.807 1 96.69 32 ILE B N 1
ATOM 1536 C CA . ILE B 1 32 ? 15.094 5.664 -0.013 1 96.69 32 ILE B CA 1
ATOM 1537 C C . ILE B 1 32 ? 14.883 7.176 -0.039 1 96.69 32 ILE B C 1
ATOM 1539 O O . ILE B 1 32 ? 14.633 7.758 -1.098 1 96.69 32 ILE B O 1
ATOM 1543 N N . PHE B 1 33 ? 14.977 7.785 1.089 1 97.69 33 PHE B N 1
ATOM 1544 C CA . PHE B 1 33 ? 14.617 9.188 1.213 1 97.69 33 PHE B CA 1
ATOM 1545 C C . PHE B 1 33 ? 15.859 10.07 1.198 1 97.69 33 PHE B C 1
ATOM 1547 O O . PHE B 1 33 ? 16.875 9.719 1.792 1 97.69 33 PHE B O 1
ATOM 1554 N N . ILE B 1 34 ? 15.695 11.219 0.553 1 97.38 34 ILE B N 1
ATOM 1555 C CA . ILE B 1 34 ? 16.781 12.172 0.417 1 97.38 34 ILE B CA 1
ATOM 1556 C C . ILE B 1 34 ? 16.562 13.352 1.359 1 97.38 34 ILE B C 1
ATOM 1558 O O . ILE B 1 34 ? 15.719 14.211 1.094 1 97.38 34 ILE B O 1
ATOM 1562 N N . PRO B 1 35 ? 17.344 13.438 2.412 1 95.81 35 PRO B N 1
ATOM 1563 C CA . PRO B 1 35 ? 17.141 14.531 3.367 1 95.81 35 PRO B CA 1
ATOM 1564 C C . PRO B 1 35 ? 17.406 15.906 2.756 1 95.81 35 PRO B C 1
ATOM 1566 O O . PRO B 1 35 ? 18.156 16.016 1.776 1 95.81 35 PRO B O 1
ATOM 1569 N N . GLY B 1 36 ? 16.781 16.922 3.334 1 94.62 36 GLY B N 1
ATOM 1570 C CA . GLY B 1 36 ? 17.016 18.297 2.91 1 94.62 36 GLY B CA 1
ATOM 1571 C C . GLY B 1 36 ? 16.297 18.656 1.626 1 94.62 36 GLY B C 1
ATOM 1572 O O . GLY B 1 36 ? 16.609 19.688 1.01 1 94.62 36 GLY B O 1
ATOM 1573 N N . THR B 1 37 ? 15.469 17.797 1.149 1 94.81 37 THR B N 1
ATOM 1574 C CA . THR B 1 37 ? 14.648 18.047 -0.031 1 94.81 37 THR B CA 1
ATOM 1575 C C . THR B 1 37 ? 13.188 18.25 0.359 1 94.81 37 THR B C 1
ATOM 1577 O O . THR B 1 37 ? 12.875 18.484 1.528 1 94.81 37 THR B O 1
ATOM 1580 N N . THR B 1 38 ? 12.383 18.375 -0.671 1 91.69 38 THR B N 1
ATOM 1581 C CA . THR B 1 38 ? 10.977 18.625 -0.378 1 91.69 38 THR B CA 1
ATOM 1582 C C . THR B 1 38 ? 10.086 17.688 -1.202 1 91.69 38 THR B C 1
ATOM 1584 O O . THR B 1 38 ? 10.398 17.391 -2.354 1 91.69 38 THR B O 1
ATOM 1587 N N . LYS B 1 39 ? 8.961 17.312 -0.596 1 94 39 LYS B N 1
ATOM 1588 C CA . LYS B 1 39 ? 7.973 16.469 -1.271 1 94 39 LYS B CA 1
ATOM 1589 C C . LYS B 1 39 ? 7.234 17.266 -2.352 1 94 39 LYS B C 1
ATOM 1591 O O . LYS B 1 39 ? 6.906 16.719 -3.406 1 94 39 LYS B O 1
ATOM 1596 N N . TYR B 1 40 ? 7.027 18.484 -2.021 1 95.94 40 TYR B N 1
ATOM 1597 C CA . TYR B 1 40 ? 6.324 19.391 -2.928 1 95.94 40 TYR B CA 1
ATOM 1598 C C . TYR B 1 40 ? 7.055 20.719 -3.051 1 95.94 40 TYR B C 1
ATOM 1600 O O . TYR B 1 40 ? 7.488 21.297 -2.049 1 95.94 40 TYR B O 1
ATOM 1608 N N . THR B 1 41 ? 7.113 21.203 -4.277 1 94.25 41 THR B N 1
ATOM 1609 C CA . THR B 1 41 ? 7.508 22.594 -4.473 1 94.25 41 THR B CA 1
ATOM 1610 C C . THR B 1 41 ? 6.352 23.531 -4.133 1 94.25 41 THR B C 1
ATOM 1612 O O . THR B 1 41 ? 5.215 23.094 -3.971 1 94.25 41 THR B O 1
ATOM 1615 N N . VAL B 1 42 ? 6.676 24.797 -4.008 1 96.19 42 VAL B N 1
ATOM 1616 C CA . VAL B 1 42 ? 5.648 25.797 -3.748 1 96.19 42 VAL B CA 1
ATOM 1617 C C . VAL B 1 42 ? 4.578 25.75 -4.836 1 96.19 42 VAL B C 1
ATOM 1619 O O . VAL B 1 42 ? 3.381 25.75 -4.543 1 96.19 42 VAL B O 1
ATOM 1622 N N . SER B 1 43 ? 5.004 25.656 -6.09 1 96.56 43 SER B N 1
ATOM 1623 C CA . SER B 1 43 ? 4.074 25.609 -7.215 1 96.56 43 SER B CA 1
ATOM 1624 C C . SER B 1 43 ? 3.219 24.344 -7.176 1 96.56 43 SER B C 1
ATOM 1626 O O . SER B 1 43 ? 2.014 24.406 -7.426 1 96.56 43 SER B O 1
ATOM 1628 N N . GLN B 1 44 ? 3.795 23.25 -6.875 1 95.81 44 GLN B N 1
ATOM 1629 C CA . GLN B 1 44 ? 3.061 21.984 -6.785 1 95.81 44 GLN B CA 1
ATOM 1630 C C . GLN B 1 44 ? 2.018 22.047 -5.672 1 95.81 44 GLN B C 1
ATOM 1632 O O . GLN B 1 44 ? 0.887 21.594 -5.852 1 95.81 44 GLN B O 1
ATOM 1637 N N . LEU B 1 45 ? 2.436 22.609 -4.527 1 97.25 45 LEU B N 1
ATOM 1638 C CA . LEU B 1 45 ? 1.528 22.719 -3.391 1 97.25 45 LEU B CA 1
ATOM 1639 C C . LEU B 1 45 ? 0.381 23.672 -3.693 1 97.25 45 LEU B C 1
ATOM 1641 O O . LEU B 1 45 ? -0.764 23.422 -3.312 1 97.25 45 LEU B O 1
ATOM 1645 N N . THR B 1 46 ? 0.68 24.703 -4.363 1 97.69 46 THR B N 1
ATOM 1646 C CA . THR B 1 46 ? -0.353 25.656 -4.77 1 97.69 46 THR B CA 1
ATOM 1647 C C . THR B 1 46 ? -1.4 24.969 -5.641 1 97.69 46 THR B C 1
ATOM 1649 O O . THR B 1 46 ? -2.602 25.156 -5.445 1 97.69 46 THR B O 1
ATOM 1652 N N . GLU B 1 47 ? -0.965 24.172 -6.578 1 97.5 47 GLU B N 1
ATOM 1653 C CA . GLU B 1 47 ? -1.88 23.422 -7.434 1 97.5 47 GLU B CA 1
ATOM 1654 C C . GLU B 1 47 ? -2.686 22.406 -6.625 1 97.5 47 GLU B C 1
ATOM 1656 O O . GLU B 1 47 ? -3.883 22.234 -6.855 1 97.5 47 GLU B O 1
ATOM 1661 N N . LEU B 1 48 ? -2.008 21.859 -5.734 1 97.19 48 LEU B N 1
ATOM 1662 C CA . LEU B 1 48 ? -2.621 20.828 -4.91 1 97.19 48 LEU B CA 1
ATOM 1663 C C . LEU B 1 48 ? -3.75 21.406 -4.066 1 97.19 48 LEU B C 1
ATOM 1665 O O . LEU B 1 48 ? -4.77 20.75 -3.85 1 97.19 48 LEU B O 1
ATOM 1669 N N . LEU B 1 49 ? -3.623 22.578 -3.574 1 97.38 49 LEU B N 1
ATOM 1670 C CA . LEU B 1 49 ? -4.629 23.25 -2.744 1 97.38 49 LEU B CA 1
ATOM 1671 C C . LEU B 1 49 ? -5.949 23.375 -3.496 1 97.38 49 LEU B C 1
ATOM 1673 O O . LEU B 1 49 ? -7.012 23.484 -2.877 1 97.38 49 LEU B O 1
ATOM 1677 N N . GLY B 1 50 ? -5.914 23.359 -4.816 1 94.5 50 GLY B N 1
ATOM 1678 C CA . GLY B 1 50 ? -7.109 23.516 -5.629 1 94.5 50 GLY B CA 1
ATOM 1679 C C . GLY B 1 50 ? -7.805 22.188 -5.93 1 94.5 50 GLY B C 1
ATOM 1680 O O . GLY B 1 50 ? -8.875 22.172 -6.535 1 94.5 50 GLY B O 1
ATOM 1681 N N . LYS B 1 51 ? -7.305 21.141 -5.551 1 97.19 51 LYS B N 1
ATOM 1682 C CA . LYS B 1 51 ? -7.875 19.828 -5.844 1 97.19 51 LYS B CA 1
ATOM 1683 C C . LYS B 1 51 ? -8.875 19.406 -4.773 1 97.19 51 LYS B C 1
ATOM 1685 O O . LYS B 1 51 ? -8.492 19.062 -3.652 1 97.19 51 LYS B O 1
ATOM 1690 N N . GLU B 1 52 ? -10.07 19.266 -5.148 1 96.06 52 GLU B N 1
ATOM 1691 C CA . GLU B 1 52 ? -11.141 18.969 -4.203 1 96.06 52 GLU B CA 1
ATOM 1692 C C . GLU B 1 52 ? -11.008 17.547 -3.654 1 96.06 52 GLU B C 1
ATOM 1694 O O . GLU B 1 52 ? -11.406 17.281 -2.52 1 96.06 52 GLU B O 1
ATOM 1699 N N . GLU B 1 53 ? -10.438 16.672 -4.426 1 97.75 53 GLU B N 1
ATOM 1700 C CA . GLU B 1 53 ? -10.336 15.273 -4.027 1 97.75 53 GLU B CA 1
ATOM 1701 C C . GLU B 1 53 ? -9.102 15.031 -3.162 1 97.75 53 GLU B C 1
ATOM 1703 O O . GLU B 1 53 ? -8.883 13.922 -2.672 1 97.75 53 GLU B O 1
ATOM 1708 N N . LYS B 1 54 ? -8.305 16.078 -3.023 1 98.44 54 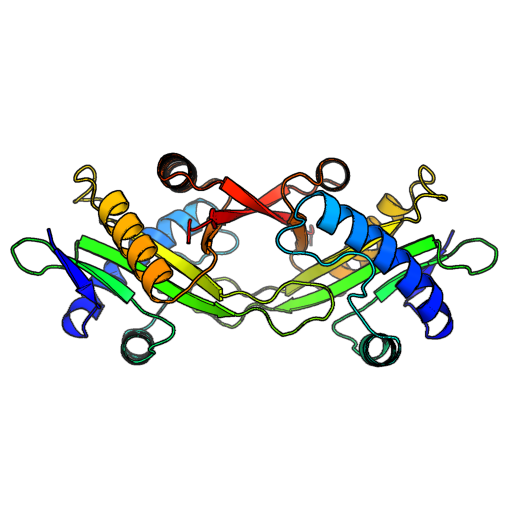LYS B N 1
ATOM 1709 C CA . LYS B 1 54 ? -7.105 15.984 -2.195 1 98.44 54 LYS B CA 1
ATOM 1710 C C . LYS B 1 54 ? -7.066 17.109 -1.164 1 98.44 54 LYS B C 1
ATOM 1712 O O . LYS B 1 54 ? -6.129 17.906 -1.141 1 98.44 54 LYS B O 1
ATOM 1717 N N . PRO B 1 55 ? -7.965 17.094 -0.288 1 98.5 55 PRO B N 1
ATOM 1718 C CA . PRO B 1 55 ? -8.008 18.203 0.682 1 98.5 55 PRO B CA 1
ATOM 1719 C C . PRO B 1 55 ? -6.793 18.203 1.611 1 98.5 55 PRO B C 1
ATOM 1721 O O . PRO B 1 55 ? -6.297 17.141 1.998 1 98.5 55 PRO B O 1
ATOM 1724 N N . ILE B 1 56 ? -6.336 19.359 1.913 1 98.88 56 ILE B N 1
ATOM 1725 C CA . ILE B 1 56 ? -5.316 19.609 2.926 1 98.88 56 ILE B CA 1
ATOM 1726 C C . ILE B 1 56 ? -5.91 20.422 4.074 1 98.88 56 ILE B C 1
ATOM 1728 O O . ILE B 1 56 ? -6.43 21.516 3.865 1 98.88 56 ILE B O 1
ATOM 1732 N N . TYR B 1 57 ? -5.82 19.828 5.262 1 98.81 57 TYR B N 1
ATOM 1733 C CA . TYR B 1 57 ? -6.289 20.516 6.461 1 98.81 57 TYR B CA 1
ATOM 1734 C C . TYR B 1 57 ? -5.117 20.969 7.324 1 98.81 57 TYR B C 1
ATOM 1736 O O . TYR B 1 57 ? -4.133 20.234 7.477 1 98.81 57 TYR B O 1
ATOM 1744 N N . VAL B 1 58 ? -5.281 22.172 7.914 1 98.75 58 VAL B N 1
ATOM 1745 C CA . VAL B 1 58 ? -4.219 22.688 8.773 1 98.75 58 VAL B CA 1
ATOM 1746 C C . VAL B 1 58 ? -4.785 23.016 10.156 1 98.75 58 VAL B 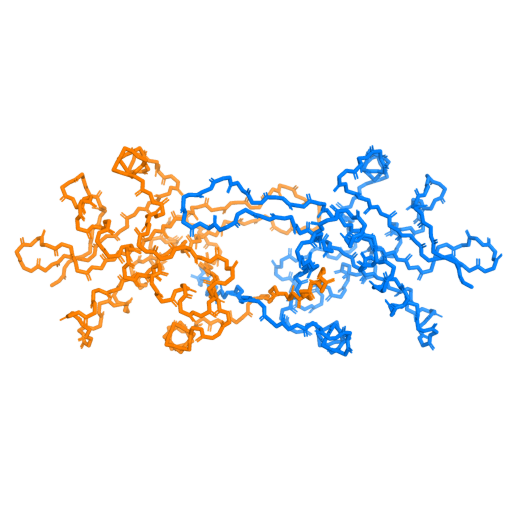C 1
ATOM 1748 O O . VAL B 1 58 ? -5.938 23.438 10.273 1 98.75 58 VAL B O 1
ATOM 1751 N N . ALA B 1 59 ? -4.023 22.688 11.156 1 98.31 59 ALA B N 1
ATOM 1752 C CA . ALA B 1 59 ? -4.227 23.234 12.5 1 98.31 59 ALA B CA 1
ATOM 1753 C C . ALA B 1 59 ? -3.48 24.547 12.672 1 98.31 59 ALA B C 1
ATOM 1755 O O . ALA B 1 59 ? -2.277 24.625 12.422 1 98.31 59 ALA B O 1
ATOM 1756 N N . VAL B 1 60 ? -4.234 25.594 13.117 1 97.44 60 VAL B N 1
ATOM 1757 C CA . VAL B 1 60 ? -3.596 26.906 13.266 1 97.44 60 VAL B CA 1
ATOM 1758 C C . VAL B 1 60 ? -3.725 27.375 14.711 1 97.44 60 VAL B C 1
ATOM 1760 O O . VAL B 1 60 ? -4.723 27.094 15.375 1 97.44 60 VAL B O 1
ATOM 1763 N N . ASN B 1 61 ? -2.658 28.062 15.141 1 95 61 ASN B N 1
ATOM 1764 C CA . ASN B 1 61 ? -2.695 28.625 16.484 1 95 61 ASN B CA 1
ATOM 1765 C C . ASN B 1 61 ? -3.48 29.938 16.516 1 95 61 ASN B C 1
ATOM 1767 O O . ASN B 1 61 ? -4.148 30.297 15.547 1 95 61 ASN B O 1
ATOM 1771 N N . GLU B 1 62 ? -3.424 30.594 17.656 1 93.94 62 GLU B N 1
ATOM 1772 C CA . GLU B 1 62 ? -4.199 31.812 17.859 1 93.94 62 GLU B CA 1
ATOM 1773 C C . GLU B 1 62 ? -3.785 32.906 16.875 1 93.94 62 GLU B C 1
ATOM 1775 O O . GLU B 1 62 ? -4.59 33.75 16.516 1 93.94 62 GLU B O 1
ATOM 1780 N N . GLU B 1 63 ? -2.562 32.906 16.438 1 95.44 63 GLU B N 1
ATOM 1781 C CA . GLU B 1 63 ? -2.041 33.875 15.492 1 95.44 63 GLU B CA 1
ATOM 1782 C C . GLU B 1 63 ? -2.273 33.438 14.055 1 95.44 63 GLU B C 1
ATOM 1784 O O . GLU B 1 63 ? -1.73 34.031 13.117 1 95.44 63 GLU B O 1
ATOM 1789 N N . ASP B 1 64 ? -2.98 32.344 13.797 1 96.5 64 ASP B N 1
ATOM 1790 C CA . ASP B 1 64 ? -3.322 31.797 12.492 1 96.5 64 ASP B CA 1
ATOM 1791 C C . ASP B 1 64 ? -2.082 31.25 11.781 1 96.5 64 ASP B C 1
ATOM 1793 O O . ASP B 1 64 ? -1.977 31.344 10.562 1 96.5 64 ASP B O 1
ATOM 1797 N N . VAL B 1 65 ? -1.148 30.812 12.625 1 96.25 65 VAL B N 1
ATOM 1798 C CA . VAL B 1 65 ? 0.047 30.172 12.094 1 96.25 65 VAL B CA 1
ATOM 1799 C C . VAL B 1 65 ? -0.15 28.656 12.078 1 96.25 65 VAL B C 1
ATOM 1801 O O . VAL B 1 65 ? -0.577 28.062 13.078 1 96.25 65 VAL B O 1
ATOM 1804 N N . CYS B 1 66 ? 0.173 28.062 10.938 1 97.75 66 CYS B N 1
ATOM 1805 C CA . CYS B 1 66 ? 0.032 26.609 10.789 1 97.75 66 CYS B CA 1
ATOM 1806 C C . CYS B 1 66 ? 1 25.875 11.703 1 97.75 66 CYS B C 1
ATOM 1808 O O . CYS B 1 66 ? 2.211 26.094 11.641 1 97.75 66 CYS B O 1
ATOM 1810 N N . VAL B 1 67 ? 0.472 24.984 12.57 1 97.25 67 VAL B N 1
ATOM 1811 C CA . VAL B 1 67 ? 1.312 24.219 13.492 1 97.25 67 VAL B CA 1
ATOM 1812 C C . VAL B 1 67 ? 1.151 22.734 13.234 1 97.25 67 VAL B C 1
ATOM 1814 O O . VAL B 1 67 ? 1.74 21.906 13.938 1 97.25 67 VAL B O 1
ATOM 1817 N N . GLY B 1 68 ? 0.399 22.344 12.242 1 97.88 68 GLY B N 1
ATOM 1818 C CA . GLY B 1 68 ? 0.186 20.969 11.82 1 97.88 68 GLY B CA 1
ATOM 1819 C C . GLY B 1 68 ? -0.676 20.859 10.57 1 97.88 68 GLY B C 1
ATOM 1820 O O . GLY B 1 68 ? -1.375 21.797 10.211 1 97.88 68 GLY B O 1
ATOM 1821 N N . TYR B 1 69 ? -0.572 19.75 9.898 1 98.69 69 TYR B N 1
ATOM 1822 C CA . TYR B 1 69 ? -1.381 19.547 8.703 1 98.69 69 TYR B CA 1
ATOM 1823 C C . TYR B 1 69 ? -1.76 18.078 8.531 1 98.69 69 TYR B C 1
ATOM 1825 O O . TYR B 1 69 ? -1.171 17.203 9.172 1 98.69 69 TYR B O 1
ATOM 1833 N N . ALA B 1 70 ? -2.738 17.844 7.727 1 98.75 70 ALA B N 1
ATOM 1834 C CA . ALA B 1 70 ? -3.111 16.531 7.195 1 98.75 70 ALA B CA 1
ATOM 1835 C C . ALA B 1 70 ? -3.383 16.609 5.695 1 98.75 70 ALA B C 1
ATOM 1837 O O . ALA B 1 70 ? -4.312 17.281 5.262 1 98.75 70 ALA B O 1
ATOM 1838 N N . PHE B 1 71 ? -2.514 15.984 4.891 1 98.81 71 PHE B N 1
ATOM 1839 C CA . PHE B 1 71 ? -2.764 15.789 3.467 1 98.81 71 PHE B CA 1
ATOM 1840 C C . PHE B 1 71 ? -3.668 14.578 3.24 1 98.81 71 PHE B C 1
ATOM 1842 O O . PHE B 1 71 ? -3.361 13.477 3.688 1 98.81 71 PHE B O 1
ATOM 1849 N N . CYS B 1 72 ? -4.758 14.789 2.545 1 98.81 72 CYS B N 1
ATOM 1850 C CA . CYS B 1 72 ? -5.695 13.688 2.338 1 98.81 72 CYS B CA 1
ATOM 1851 C C . CYS B 1 72 ? -5.977 13.484 0.854 1 98.81 72 CYS B C 1
ATOM 1853 O O . CYS B 1 72 ? -5.691 14.359 0.037 1 98.81 72 CYS B O 1
ATOM 1855 N N . GLN B 1 73 ? -6.441 12.367 0.536 1 98.69 73 GLN B N 1
ATOM 1856 C CA . GLN B 1 73 ? -6.855 12 -0.814 1 98.69 73 GLN B CA 1
ATOM 1857 C C . GLN B 1 73 ? -8.102 11.117 -0.789 1 98.69 73 GLN B C 1
ATOM 1859 O O . GLN B 1 73 ? -8.094 10.047 -0.185 1 98.69 73 GLN B O 1
ATOM 1864 N N . LEU B 1 74 ? -9.117 11.609 -1.397 1 98.5 74 LEU B N 1
ATOM 1865 C CA . LEU B 1 74 ? -10.289 10.766 -1.598 1 98.5 74 LEU B CA 1
ATOM 1866 C C . LEU B 1 74 ? -10 9.672 -2.619 1 98.5 74 LEU B C 1
ATOM 1868 O O . LEU B 1 74 ? -9.562 9.961 -3.734 1 98.5 74 LEU B O 1
ATOM 1872 N N . GLN B 1 75 ? -10.18 8.445 -2.191 1 97.88 75 GLN B N 1
ATOM 1873 C CA . GLN B 1 75 ? -9.875 7.312 -3.057 1 97.88 75 GLN B CA 1
ATOM 1874 C C . GLN B 1 75 ? -11.109 6.445 -3.281 1 97.88 75 GLN B C 1
ATOM 1876 O O . GLN B 1 75 ? -11.914 6.258 -2.367 1 97.88 75 GLN B O 1
ATOM 1881 N N . GLU B 1 76 ? -11.148 6.02 -4.473 1 94.31 76 GLU B N 1
ATOM 1882 C CA . GLU B 1 76 ? -12.148 5.02 -4.84 1 94.31 76 GLU B CA 1
ATOM 1883 C C . GLU B 1 76 ? -11.508 3.834 -5.555 1 94.31 76 GLU B C 1
ATOM 1885 O O . GLU B 1 76 ? -10.648 4.012 -6.418 1 94.31 76 GLU B O 1
ATOM 1890 N N . GLN B 1 77 ? -11.828 2.707 -5.062 1 85.38 77 GLN B N 1
ATOM 1891 C CA . GLN B 1 77 ? -11.305 1.522 -5.738 1 85.38 77 GLN B CA 1
ATOM 1892 C C . GLN B 1 77 ? -11.852 1.418 -7.16 1 85.38 77 GLN B C 1
ATOM 1894 O O . GLN B 1 77 ? -13.016 1.722 -7.406 1 85.38 77 GLN B O 1
ATOM 1899 N N . PRO B 1 78 ? -10.914 1.085 -8.055 1 83.19 78 PRO B N 1
ATOM 1900 C CA . PRO B 1 78 ? -11.477 0.791 -9.375 1 83.19 78 PRO B CA 1
ATOM 1901 C C . PRO B 1 78 ? -12.508 -0.335 -9.344 1 83.19 78 PRO B C 1
ATOM 1903 O O . PRO B 1 78 ? -12.406 -1.241 -8.516 1 83.19 78 PRO B O 1
ATOM 1906 N N . PHE B 1 79 ? -13.398 -0.184 -10.211 1 84.06 79 PHE B N 1
ATOM 1907 C CA . PHE B 1 79 ? -14.406 -1.236 -10.273 1 84.06 79 PHE B CA 1
ATOM 1908 C C . PHE B 1 79 ? -13.758 -2.598 -10.492 1 84.06 79 PHE B C 1
ATOM 1910 O O . PHE B 1 79 ? -12.844 -2.732 -11.305 1 84.06 79 PHE B O 1
ATOM 1917 N N . SER B 1 80 ? -14.188 -3.469 -9.711 1 90.88 80 SER B N 1
ATOM 1918 C CA . SER B 1 80 ? -13.789 -4.867 -9.844 1 90.88 80 SER B CA 1
ATOM 1919 C C . SER B 1 80 ? -14.945 -5.801 -9.492 1 90.88 80 SER B C 1
ATOM 1921 O O . SER B 1 80 ? -15.852 -5.426 -8.742 1 90.88 80 SER B O 1
ATOM 1923 N N . THR B 1 81 ? -14.914 -6.914 -10.055 1 90.88 81 THR B N 1
ATOM 1924 C CA . THR B 1 81 ? -15.992 -7.871 -9.812 1 90.88 81 THR B CA 1
ATOM 1925 C C . THR B 1 81 ? -15.797 -8.586 -8.477 1 90.88 81 THR B C 1
ATOM 1927 O O . THR B 1 81 ? -16.734 -9.164 -7.934 1 90.88 81 THR B O 1
ATOM 1930 N N . ASN B 1 82 ? -14.648 -8.5 -7.984 1 95.44 82 ASN B N 1
ATOM 1931 C CA . ASN B 1 82 ? -14.344 -9.336 -6.832 1 95.44 82 ASN B CA 1
ATOM 1932 C C . ASN B 1 82 ? -14.297 -8.523 -5.543 1 95.44 82 ASN B C 1
ATOM 1934 O O . ASN B 1 82 ? -14.062 -9.07 -4.465 1 95.44 82 ASN B O 1
ATOM 1938 N N . MET B 1 83 ? -14.562 -7.234 -5.566 1 96.19 83 MET B N 1
ATOM 1939 C CA . MET B 1 83 ? -14.516 -6.395 -4.375 1 96.19 83 MET B CA 1
ATOM 1940 C C . MET B 1 83 ? -15.727 -5.465 -4.32 1 96.19 83 MET B C 1
ATOM 1942 O O . MET B 1 83 ? -16.188 -4.977 -5.355 1 96.19 83 MET B O 1
ATOM 1946 N N . VAL B 1 84 ? -16.172 -5.188 -3.145 1 95.5 84 VAL B N 1
ATOM 1947 C CA . VAL B 1 84 ? -17.25 -4.223 -2.904 1 95.5 84 VAL B CA 1
ATOM 1948 C C . VAL B 1 84 ? -16.719 -2.807 -3.139 1 95.5 84 VAL B C 1
ATOM 1950 O O . VAL B 1 84 ? -15.664 -2.436 -2.629 1 95.5 84 VAL B O 1
ATOM 1953 N N . PRO B 1 85 ? -17.453 -2.07 -3.926 1 95.31 85 PRO B N 1
ATOM 1954 C CA . PRO B 1 85 ? -17.016 -0.686 -4.117 1 95.31 85 PRO B CA 1
ATOM 1955 C C . PRO B 1 85 ? -17.219 0.176 -2.873 1 95.31 85 PRO B C 1
ATOM 1957 O O . PRO B 1 85 ? -18.25 0.052 -2.193 1 95.31 85 PRO B O 1
ATOM 1960 N N . PHE B 1 86 ? -16.328 0.953 -2.537 1 95.81 86 PHE B N 1
ATOM 1961 C CA . PHE B 1 86 ? -16.453 1.938 -1.472 1 95.81 86 PHE B CA 1
ATOM 1962 C C . PHE B 1 86 ? -15.406 3.035 -1.612 1 95.81 86 PHE B C 1
ATOM 1964 O O . PHE B 1 86 ? -14.484 2.918 -2.422 1 95.81 86 PHE B O 1
ATOM 1971 N N . LYS B 1 87 ? -15.594 4.117 -0.843 1 96.75 87 LYS B N 1
ATOM 1972 C CA . LYS B 1 87 ? -14.664 5.238 -0.798 1 96.75 87 LYS B CA 1
ATOM 1973 C C . LYS B 1 87 ? -13.82 5.207 0.478 1 96.75 87 LYS B C 1
ATOM 1975 O O . LYS B 1 87 ? -14.273 4.707 1.511 1 96.75 87 LYS B O 1
ATOM 1980 N N . SER B 1 88 ? -12.68 5.656 0.343 1 98.12 88 SER B N 1
ATOM 1981 C CA . SER B 1 88 ? -11.797 5.855 1.488 1 98.12 88 SER B CA 1
ATOM 1982 C C . SER B 1 88 ? -11.148 7.238 1.454 1 98.12 88 SER B C 1
ATOM 1984 O O . SER B 1 88 ? -10.938 7.805 0.38 1 98.12 88 SER B O 1
ATOM 1986 N N . LEU B 1 89 ? -10.969 7.805 2.561 1 98.81 89 LEU B N 1
ATOM 1987 C CA . LEU B 1 89 ? -10.109 8.977 2.658 1 98.81 89 LEU B CA 1
ATOM 1988 C C . LEU B 1 89 ? -8.727 8.602 3.162 1 98.81 89 LEU B C 1
ATOM 1990 O O . LEU B 1 89 ? -8.57 8.195 4.32 1 98.81 89 LEU B O 1
ATOM 1994 N N . PHE B 1 90 ? -7.773 8.75 2.291 1 98.88 90 PHE B N 1
ATOM 1995 C CA . PHE B 1 90 ? -6.395 8.367 2.562 1 98.88 90 PHE B CA 1
ATOM 1996 C C . PHE B 1 90 ? -5.602 9.547 3.105 1 98.88 90 PHE B C 1
ATOM 1998 O O . PHE B 1 90 ? -5.559 10.609 2.484 1 98.88 90 PHE B O 1
ATOM 2005 N N . ILE B 1 91 ? -5.059 9.375 4.332 1 98.88 91 ILE B N 1
ATOM 2006 C CA . ILE B 1 91 ? -4.141 10.367 4.875 1 98.88 91 ILE B CA 1
ATOM 2007 C C . ILE B 1 91 ? -2.738 10.133 4.312 1 98.88 91 ILE B C 1
ATOM 2009 O O . ILE B 1 91 ? -2.031 9.219 4.75 1 98.88 91 ILE B O 1
ATOM 2013 N N . ASP B 1 92 ? -2.367 10.984 3.414 1 98.12 92 ASP B N 1
ATOM 2014 C CA . ASP B 1 92 ? -1.082 10.875 2.73 1 98.12 92 ASP B CA 1
ATOM 2015 C C . ASP B 1 92 ? 0.064 11.312 3.637 1 98.12 92 ASP B C 1
ATOM 2017 O O . ASP B 1 92 ? 1.193 10.844 3.496 1 98.12 92 ASP B O 1
ATOM 2021 N N . ASP B 1 93 ? -0.21 12.289 4.461 1 97.56 93 ASP B N 1
ATOM 2022 C CA . ASP B 1 93 ? 0.76 12.852 5.391 1 97.56 93 ASP B CA 1
ATOM 2023 C C . ASP B 1 93 ? 0.061 13.578 6.539 1 97.56 93 ASP B C 1
ATOM 2025 O O . ASP B 1 93 ? -0.94 14.266 6.332 1 97.56 93 ASP B O 1
ATOM 2029 N N . LEU B 1 94 ? 0.518 13.344 7.711 1 97.62 94 LEU B N 1
ATOM 2030 C CA . LEU B 1 94 ? 0.051 14.055 8.898 1 97.62 94 LEU B CA 1
ATOM 2031 C C . LEU B 1 94 ? 1.224 14.461 9.781 1 97.62 94 LEU B C 1
ATOM 2033 O O . LEU B 1 94 ? 2.049 13.625 10.156 1 97.62 94 LEU B O 1
ATOM 2037 N N . CYS B 1 95 ? 1.266 15.695 10.102 1 97.12 95 CYS B N 1
ATOM 2038 C CA . CYS B 1 95 ? 2.41 16.219 10.836 1 97.12 95 CYS B CA 1
ATOM 2039 C C . CYS B 1 95 ? 1.967 17.266 11.852 1 97.12 95 CYS B C 1
ATOM 2041 O O . CYS B 1 95 ? 1.07 18.062 11.57 1 97.12 95 CYS B O 1
ATOM 2043 N N . VAL B 1 96 ? 2.527 17.172 13 1 96.56 96 VAL B N 1
ATOM 2044 C CA . VAL B 1 96 ? 2.438 18.219 14.016 1 96.56 96 VAL B CA 1
ATOM 2045 C C . VAL B 1 96 ? 3.822 18.812 14.273 1 96.56 96 VAL B C 1
ATOM 2047 O O . VAL B 1 96 ? 4.801 18.078 14.422 1 96.56 96 VAL B O 1
ATOM 2050 N N . ASP B 1 97 ? 3.848 20.094 14.289 1 95.25 97 ASP B N 1
ATOM 2051 C CA . ASP B 1 97 ? 5.105 20.766 14.578 1 95.25 97 ASP B CA 1
ATOM 2052 C C . ASP B 1 97 ? 5.746 20.219 15.852 1 95.25 97 ASP B C 1
ATOM 2054 O O . ASP B 1 97 ? 5.086 20.109 16.891 1 95.25 97 ASP B O 1
ATOM 2058 N N . GLN B 1 98 ? 7.008 19.906 15.742 1 89.25 98 GLN B N 1
ATOM 2059 C CA . GLN B 1 98 ? 7.73 19.344 16.875 1 89.25 98 GLN B CA 1
ATOM 2060 C C . GLN B 1 98 ? 7.695 20.266 18.078 1 89.25 98 GLN B C 1
ATOM 2062 O O . GLN B 1 98 ? 7.762 19.812 19.219 1 89.25 98 GLN B O 1
ATOM 2067 N N . HIS B 1 99 ? 7.496 21.562 17.875 1 87.75 99 HIS B N 1
ATOM 2068 C CA . HIS B 1 99 ? 7.492 22.547 18.953 1 87.75 99 HIS B CA 1
ATOM 2069 C C . HIS B 1 99 ? 6.094 22.75 19.516 1 87.75 99 HIS B C 1
ATOM 2071 O O . HIS B 1 99 ? 5.91 23.484 20.484 1 87.75 99 HIS B O 1
ATOM 2077 N N . ALA B 1 100 ? 5.125 22.188 18.938 1 81.81 100 ALA B N 1
ATOM 2078 C CA . ALA B 1 100 ? 3.74 22.281 19.391 1 81.81 100 ALA B CA 1
ATOM 2079 C C . ALA B 1 100 ? 3.227 20.938 19.891 1 81.81 100 ALA B C 1
ATOM 2081 O O . ALA B 1 100 ? 2.016 20.734 20 1 81.81 100 ALA B O 1
ATOM 2082 N N . ARG B 1 101 ? 4.152 20.109 20.25 1 68.44 101 ARG B N 1
ATOM 2083 C CA . ARG B 1 101 ? 3.73 18.766 20.625 1 68.44 101 ARG B CA 1
ATOM 2084 C C . ARG B 1 101 ? 3.146 18.75 22.031 1 68.44 101 ARG B C 1
ATOM 2086 O O . ARG B 1 101 ? 3.5 19.578 22.859 1 68.44 101 ARG B O 1
ATOM 2093 N N . GLY B 1 102 ? 2.215 17.875 22.219 1 69.62 102 GLY B N 1
ATOM 2094 C CA . GLY B 1 102 ? 1.603 17.719 23.531 1 69.62 102 GLY B CA 1
ATOM 2095 C C . GLY B 1 102 ? 0.331 18.516 23.703 1 69.62 102 GLY B C 1
ATOM 2096 O O . GLY B 1 102 ? -0.241 18.562 24.797 1 69.62 102 GLY B O 1
ATOM 2097 N N . GLN B 1 103 ? -0.086 19.094 22.672 1 79.62 103 GLN B N 1
ATOM 2098 C CA . GLN B 1 103 ? -1.283 19.922 22.734 1 79.62 103 GLN B CA 1
ATOM 2099 C C . GLN B 1 103 ? -2.469 19.25 22.062 1 79.62 103 GLN B C 1
ATOM 2101 O O . GLN B 1 103 ? -3.439 19.906 21.688 1 79.62 103 GLN B O 1
ATOM 2106 N N . HIS B 1 104 ? -2.348 17.969 21.797 1 91.44 104 HIS B N 1
ATOM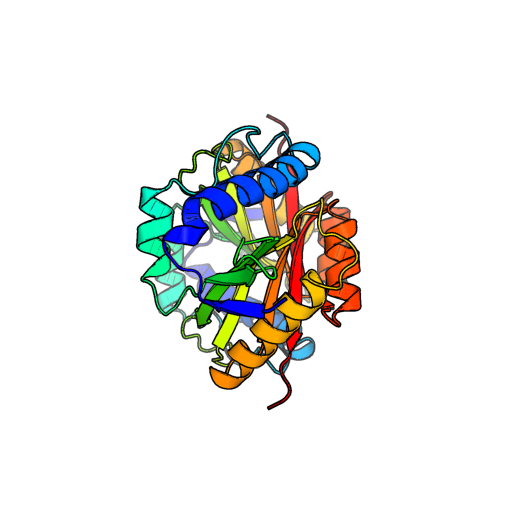 2107 C CA . HIS B 1 104 ? -3.387 17.125 21.219 1 91.44 104 HIS B CA 1
ATOM 2108 C C . HIS B 1 104 ? -3.736 17.547 19.797 1 91.44 104 HIS B C 1
ATOM 2110 O O . HIS B 1 104 ? -4.891 17.422 19.375 1 91.44 104 HIS B O 1
ATOM 2116 N N . ILE B 1 105 ? -2.789 18.234 19.172 1 95 105 ILE B N 1
ATOM 2117 C CA . ILE B 1 105 ? -3.004 18.734 17.828 1 95 105 ILE B CA 1
ATOM 2118 C C . ILE B 1 105 ? -3.188 17.578 16.859 1 95 105 ILE B C 1
ATOM 2120 O O . ILE B 1 105 ? -4.094 17.578 16.016 1 95 105 ILE B O 1
ATOM 2124 N N . GLY B 1 106 ? -2.352 16.578 17 1 96.75 106 GLY B N 1
ATOM 2125 C CA . GLY B 1 106 ? -2.467 15.391 16.156 1 96.75 106 GLY B CA 1
ATOM 2126 C C . GLY B 1 106 ? -3.816 14.711 16.266 1 96.75 106 GLY B C 1
ATOM 2127 O O . GLY B 1 106 ? -4.422 14.352 15.25 1 96.75 106 GLY B O 1
ATOM 2128 N N . GLU B 1 107 ? -4.242 14.57 17.469 1 96.81 107 GLU B N 1
ATOM 2129 C CA . GLU B 1 107 ? -5.543 13.961 17.719 1 96.81 107 GLU B CA 1
ATOM 2130 C C . GLU B 1 107 ? -6.668 14.781 17.094 1 96.81 107 GLU B C 1
ATOM 2132 O O . GLU B 1 107 ? -7.578 14.227 16.484 1 96.81 107 GLU B O 1
ATOM 2137 N N . SER B 1 108 ? -6.57 16.062 17.266 1 97.44 108 SER B N 1
ATOM 2138 C CA . SER B 1 108 ? -7.59 16.969 16.719 1 97.44 108 SER B CA 1
ATOM 2139 C C . SER B 1 108 ? -7.625 16.906 15.195 1 97.44 108 SER B C 1
ATOM 2141 O O . SER B 1 108 ? -8.703 16.875 14.594 1 97.44 108 SER B O 1
ATOM 2143 N N . LEU B 1 109 ? -6.469 16.891 14.594 1 98.19 109 LEU B N 1
ATOM 2144 C CA . LEU B 1 109 ? -6.391 16.781 13.141 1 98.19 109 LEU B CA 1
ATOM 2145 C C . LEU B 1 109 ? -6.996 15.461 12.672 1 98.19 109 LEU B C 1
ATOM 2147 O O . LEU B 1 109 ? -7.789 15.438 11.719 1 98.19 109 LEU B O 1
ATOM 2151 N N . PHE B 1 110 ? -6.656 14.398 13.336 1 98.44 110 PHE B N 1
ATOM 2152 C CA . PHE B 1 110 ? -7.16 13.086 12.961 1 98.44 110 PHE B CA 1
ATOM 2153 C C . PHE B 1 110 ? -8.68 13.031 13.07 1 98.44 110 PHE B C 1
ATOM 2155 O O . PHE B 1 110 ? -9.352 12.555 12.156 1 98.44 110 PHE B O 1
ATOM 2162 N N . GLU B 1 111 ? -9.211 13.531 14.18 1 98.12 111 GLU B N 1
ATOM 2163 C CA . GLU B 1 111 ? -10.656 13.539 14.383 1 98.12 111 GLU B CA 1
ATOM 2164 C C . GLU B 1 111 ? -11.352 14.391 13.32 1 98.12 111 GLU B C 1
ATOM 2166 O O . GLU B 1 111 ? -12.438 14.039 12.852 1 98.12 111 GLU B O 1
ATOM 2171 N N . TYR B 1 112 ? -10.75 15.469 13.031 1 98.5 112 TYR B N 1
ATOM 2172 C CA . TYR B 1 112 ? -11.305 16.312 11.977 1 98.5 112 TYR B CA 1
ATOM 2173 C C . TYR B 1 112 ? -11.375 15.555 10.656 1 98.5 112 TYR B C 1
ATOM 2175 O O . TYR B 1 112 ? -12.406 15.586 9.969 1 98.5 112 TYR B O 1
ATOM 2183 N N . VAL B 1 113 ? -10.297 14.875 10.266 1 98.69 113 VAL B N 1
ATOM 2184 C CA . VAL B 1 113 ? -10.234 14.102 9.031 1 98.69 113 VAL B CA 1
ATOM 2185 C C . VAL B 1 113 ? -11.289 12.992 9.062 1 98.69 113 VAL B C 1
ATOM 2187 O O . VAL B 1 113 ? -11.969 12.75 8.07 1 98.69 113 VAL B O 1
ATOM 2190 N N . LYS B 1 114 ? -11.398 12.352 10.172 1 98.38 114 LYS B N 1
ATOM 2191 C CA . LYS B 1 114 ? -12.406 11.312 10.336 1 98.38 114 LYS B CA 1
ATOM 2192 C C . LYS B 1 114 ? -13.805 11.852 10.062 1 98.38 114 LYS B C 1
ATOM 2194 O O . LYS B 1 114 ? -14.594 11.219 9.352 1 98.38 114 LYS B O 1
ATOM 2199 N N . ASN B 1 115 ? -14.086 12.93 10.688 1 98.19 115 ASN B N 1
ATOM 2200 C CA . ASN B 1 115 ? -15.398 13.547 10.508 1 98.19 115 ASN B CA 1
ATOM 2201 C C . ASN B 1 115 ? -15.633 13.953 9.055 1 98.19 115 ASN B C 1
ATOM 2203 O O . ASN B 1 115 ? -16.734 13.773 8.523 1 98.19 115 ASN B O 1
ATOM 2207 N N . GLU B 1 116 ? -14.609 14.523 8.453 1 98.31 116 GLU B N 1
ATOM 2208 C CA . GLU B 1 116 ? -14.719 14.867 7.035 1 98.31 116 GLU B CA 1
ATOM 2209 C C . GLU B 1 116 ? -14.953 13.625 6.184 1 98.31 116 GLU B C 1
ATOM 2211 O O . GLU B 1 116 ? -15.766 13.648 5.25 1 98.31 116 GLU B O 1
ATOM 2216 N N . ALA B 1 117 ? -14.266 12.578 6.461 1 98.56 117 ALA B N 1
ATOM 2217 C CA . ALA B 1 117 ? -14.438 11.312 5.742 1 98.56 117 ALA B CA 1
ATOM 2218 C C . ALA B 1 117 ? -15.875 10.82 5.844 1 98.56 117 ALA B C 1
ATOM 2220 O O . ALA B 1 117 ? -16.453 10.375 4.848 1 98.56 117 ALA B O 1
ATOM 2221 N N . LYS B 1 118 ? -16.422 10.891 7.012 1 97.94 118 LYS B N 1
ATOM 2222 C CA . LYS B 1 118 ? -17.812 10.5 7.219 1 97.94 118 LYS B CA 1
ATOM 2223 C C . LYS B 1 118 ? -18.75 11.344 6.355 1 97.94 118 LYS B C 1
ATOM 2225 O O . LYS B 1 118 ? -19.656 10.805 5.707 1 97.94 118 LYS B O 1
ATOM 2230 N N . ARG B 1 119 ? -18.5 12.57 6.398 1 97.31 119 ARG B N 1
ATOM 2231 C CA . ARG B 1 119 ? -19.328 13.492 5.621 1 97.31 119 ARG B CA 1
ATOM 2232 C C . ARG B 1 119 ? -19.266 13.164 4.133 1 97.31 119 ARG B C 1
ATOM 2234 O O . ARG B 1 119 ? -20.25 13.312 3.41 1 97.31 119 ARG B O 1
ATOM 2241 N N . MET B 1 120 ? -18.141 12.695 3.707 1 96.88 120 MET B N 1
ATOM 2242 C CA . MET B 1 120 ? -17.906 12.398 2.295 1 96.88 120 MET B CA 1
ATOM 2243 C C . MET B 1 120 ? -18.422 11.008 1.944 1 96.88 120 MET B C 1
ATOM 2245 O O . MET B 1 120 ? -18.312 10.57 0.798 1 96.88 120 MET B O 1
ATOM 2249 N N . GLY B 1 121 ? -18.891 10.242 2.916 1 96.88 121 GLY B N 1
ATOM 2250 C CA . GLY B 1 121 ? -19.453 8.922 2.674 1 96.88 121 GLY B CA 1
ATOM 2251 C C . GLY B 1 121 ? -18.406 7.836 2.555 1 96.88 121 GLY B C 1
ATOM 2252 O O . GLY B 1 121 ? -18.625 6.82 1.89 1 96.88 121 GLY B O 1
ATOM 2253 N N . CYS B 1 122 ? -17.312 8.07 3.18 1 98.06 122 CYS B N 1
ATOM 2254 C CA . CYS B 1 122 ? -16.234 7.086 3.113 1 98.06 122 CYS B CA 1
ATOM 2255 C C . CYS B 1 122 ? -16.516 5.906 4.031 1 98.06 122 CYS B C 1
ATOM 2257 O O . CYS B 1 122 ? -17.141 6.066 5.086 1 98.06 122 CYS B O 1
ATOM 2259 N N . TYR B 1 123 ? -16.031 4.754 3.6 1 97.75 123 TYR B N 1
ATOM 2260 C CA . TYR B 1 123 ? -16.109 3.527 4.391 1 97.75 123 TYR B CA 1
ATOM 2261 C C . TYR B 1 123 ? -15.031 3.508 5.465 1 97.75 123 TYR B C 1
ATOM 2263 O O . TYR B 1 123 ? -15.258 3.029 6.578 1 97.75 123 TYR B O 1
ATOM 2271 N N . GLU B 1 124 ? -13.898 4.109 5.117 1 98.44 124 GLU B N 1
ATOM 2272 C CA . GLU B 1 124 ? -12.75 4.055 6.012 1 98.44 124 GLU B CA 1
ATOM 2273 C C . GLU B 1 124 ? -11.828 5.254 5.809 1 98.44 124 GLU B C 1
ATOM 2275 O O . GLU B 1 124 ? -11.922 5.945 4.789 1 98.44 124 GLU B O 1
ATOM 2280 N N . VAL B 1 125 ? -11.047 5.512 6.828 1 98.88 125 VAL B N 1
ATOM 2281 C CA . VAL B 1 125 ? -9.844 6.332 6.734 1 98.88 125 VAL B CA 1
ATOM 2282 C C . VAL B 1 125 ? -8.602 5.434 6.746 1 98.88 125 VAL B C 1
ATOM 2284 O O . VAL B 1 125 ? -8.508 4.508 7.555 1 98.88 125 VAL B O 1
ATOM 2287 N N . THR B 1 126 ? -7.703 5.633 5.793 1 98.81 126 THR B N 1
ATOM 2288 C CA . THR B 1 126 ? -6.496 4.82 5.734 1 98.81 126 THR B CA 1
ATOM 2289 C C . THR B 1 126 ? -5.25 5.699 5.723 1 98.81 126 THR B C 1
ATOM 2291 O O . THR B 1 126 ? -5.34 6.906 5.508 1 98.81 126 THR B O 1
ATOM 2294 N N . LEU B 1 127 ? -4.148 5.176 6.008 1 98.81 127 LEU B N 1
ATOM 2295 C CA . LEU B 1 127 ? -2.826 5.766 5.832 1 98.81 127 LEU B CA 1
ATOM 2296 C C . LEU B 1 127 ? -1.747 4.688 5.82 1 98.81 127 LEU B C 1
ATOM 2298 O O . LEU B 1 127 ? -2.025 3.521 6.109 1 98.81 127 LEU B O 1
ATOM 2302 N N . ASN B 1 128 ? -0.588 5.055 5.426 1 98.56 128 ASN B N 1
ATOM 2303 C CA . ASN B 1 128 ? 0.587 4.191 5.484 1 98.56 128 ASN B CA 1
ATOM 2304 C C . ASN B 1 128 ? 1.599 4.691 6.512 1 98.56 128 ASN B C 1
ATOM 2306 O O . ASN B 1 128 ? 1.825 5.895 6.633 1 98.56 128 ASN B O 1
ATOM 2310 N N . VAL B 1 129 ? 2.188 3.781 7.219 1 98.31 129 VAL B N 1
ATOM 2311 C CA . VAL B 1 129 ? 3.258 4.098 8.156 1 98.31 129 VAL B CA 1
ATOM 2312 C C . VAL B 1 129 ? 4.484 3.242 7.852 1 98.31 129 VAL B C 1
ATOM 2314 O O . VAL B 1 129 ? 4.395 2.014 7.805 1 98.31 129 VAL B O 1
ATOM 2317 N N . TRP B 1 130 ? 5.598 3.912 7.672 1 97.94 130 TRP B N 1
ATOM 2318 C CA . TRP B 1 130 ? 6.848 3.193 7.449 1 97.94 130 TRP B CA 1
ATOM 2319 C C . TRP B 1 130 ? 7.246 2.402 8.688 1 97.94 130 TRP B C 1
ATOM 2321 O O . TRP B 1 130 ? 7.113 2.891 9.812 1 97.94 130 TRP B O 1
ATOM 2331 N N . ALA B 1 131 ? 7.738 1.169 8.422 1 97.75 131 ALA B N 1
ATOM 2332 C CA . ALA B 1 131 ? 8.305 0.414 9.531 1 97.75 131 ALA B CA 1
ATOM 2333 C C . ALA B 1 131 ? 9.438 1.191 10.203 1 97.75 131 ALA B C 1
ATOM 2335 O O . ALA B 1 131 ? 10.281 1.775 9.523 1 97.75 131 ALA B O 1
ATOM 2336 N N . GLY B 1 132 ? 9.438 1.225 11.602 1 96.69 132 GLY B N 1
ATOM 2337 C CA . GLY B 1 132 ? 10.453 1.97 12.328 1 96.69 132 GLY B CA 1
ATOM 2338 C C . GLY B 1 132 ? 9.969 3.322 12.812 1 96.69 132 GLY B C 1
ATOM 2339 O O . GLY B 1 132 ? 10.594 3.938 13.68 1 96.69 132 GLY B O 1
ATOM 2340 N N . ASN B 1 133 ? 8.906 3.842 12.156 1 96.94 133 ASN B N 1
ATOM 2341 C CA . ASN B 1 133 ? 8.305 5.074 12.664 1 96.94 133 ASN B CA 1
ATOM 2342 C C . ASN B 1 133 ? 7.434 4.812 13.883 1 96.94 133 ASN B C 1
ATOM 2344 O O . ASN B 1 133 ? 6.215 4.996 13.828 1 96.94 133 ASN B O 1
ATOM 2348 N N . THR B 1 134 ? 8.039 4.492 14.945 1 96.25 134 THR B N 1
ATOM 2349 C CA . THR B 1 134 ? 7.383 3.984 16.141 1 96.25 134 THR B CA 1
ATOM 2350 C C . THR B 1 134 ? 6.426 5.027 16.719 1 96.25 134 THR B C 1
ATOM 2352 O O . THR B 1 134 ? 5.34 4.684 17.188 1 96.25 134 THR B O 1
ATOM 2355 N N . SER B 1 135 ? 6.848 6.238 16.719 1 94.06 135 SER B N 1
ATOM 2356 C CA . SER B 1 135 ? 6 7.301 17.25 1 94.06 135 SER B CA 1
ATOM 2357 C C . SER B 1 135 ? 4.688 7.402 16.484 1 94.06 135 SER B C 1
ATOM 2359 O O . SER B 1 135 ? 3.615 7.48 17.078 1 94.06 135 SER B O 1
ATOM 2361 N N . ALA B 1 136 ? 4.781 7.387 15.156 1 96.12 136 ALA B N 1
ATOM 2362 C CA . ALA B 1 136 ? 3.582 7.438 14.32 1 96.12 136 ALA B CA 1
ATOM 2363 C C . ALA B 1 136 ? 2.719 6.195 14.531 1 96.12 136 ALA B C 1
ATOM 2365 O O . ALA B 1 136 ? 1.496 6.297 14.656 1 96.12 136 ALA B O 1
ATOM 2366 N N . GLU B 1 137 ? 3.318 5.047 14.539 1 97.38 137 GLU B N 1
ATOM 2367 C CA . GLU B 1 137 ? 2.594 3.799 14.766 1 97.38 137 GLU B CA 1
ATOM 2368 C C . GLU B 1 137 ? 1.779 3.855 16.047 1 97.38 137 GLU B C 1
ATOM 2370 O O . GLU B 1 137 ? 0.583 3.559 16.047 1 97.38 137 GLU B O 1
ATOM 2375 N N . LYS B 1 138 ? 2.416 4.23 17.125 1 97 138 LYS B N 1
ATOM 2376 C CA . LYS B 1 138 ? 1.761 4.305 18.438 1 97 138 LYS B CA 1
ATOM 2377 C C . LYS B 1 138 ? 0.635 5.336 18.422 1 97 138 LYS B C 1
ATOM 2379 O O . LYS B 1 138 ? -0.423 5.109 19.016 1 97 138 LYS B O 1
ATOM 2384 N N . PHE B 1 139 ? 0.916 6.438 17.812 1 96.81 139 PHE B N 1
ATOM 2385 C CA . PHE B 1 139 ? -0.092 7.488 17.719 1 96.81 139 PHE B CA 1
ATOM 2386 C C . PHE B 1 139 ? -1.354 6.969 17.047 1 96.81 139 PHE B C 1
ATOM 2388 O O . PHE B 1 139 ? -2.457 7.117 17.578 1 96.81 139 PHE B O 1
ATOM 2395 N N . TYR B 1 140 ? -1.201 6.371 15.852 1 98.25 140 TYR B N 1
ATOM 2396 C CA . TYR B 1 140 ? -2.365 5.957 15.078 1 98.25 140 TYR B CA 1
ATOM 2397 C C . TYR B 1 140 ? -3.078 4.789 15.75 1 98.25 140 TYR B C 1
ATOM 2399 O O . TYR B 1 140 ? -4.305 4.676 15.672 1 98.25 140 TYR B O 1
ATOM 2407 N N . GLU B 1 141 ? -2.301 3.9 16.375 1 98.38 141 GLU B N 1
ATOM 2408 C CA . GLU B 1 141 ? -2.926 2.855 17.188 1 98.38 141 GLU B CA 1
ATOM 2409 C C . GLU B 1 141 ? -3.771 3.455 18.312 1 98.38 141 GLU B C 1
ATOM 2411 O O . GLU B 1 141 ? -4.887 2.998 18.562 1 98.38 141 GLU B O 1
ATOM 2416 N N . LYS B 1 142 ? -3.252 4.469 18.953 1 97.5 142 LYS B N 1
ATOM 2417 C CA . LYS B 1 142 ? -3.988 5.172 20 1 97.5 142 LYS B CA 1
ATOM 2418 C C . LYS B 1 142 ? -5.266 5.797 19.453 1 97.5 142 LYS B C 1
ATOM 2420 O O . LYS B 1 142 ? -6.285 5.855 20.141 1 97.5 142 LYS B O 1
ATOM 2425 N N . MET B 1 143 ? -5.227 6.25 18.219 1 97.75 143 MET B N 1
ATOM 2426 C CA . MET B 1 143 ? -6.383 6.855 17.562 1 97.75 143 MET B CA 1
ATOM 2427 C C . MET B 1 143 ? -7.398 5.793 17.156 1 97.75 143 MET B C 1
ATOM 2429 O O . MET B 1 143 ? -8.43 6.109 16.562 1 97.75 143 MET B O 1
ATOM 2433 N N . GLY B 1 144 ? -7.105 4.516 17.391 1 98.19 144 GLY B N 1
ATOM 2434 C CA . GLY B 1 144 ? -8.055 3.439 17.156 1 98.19 144 GLY B CA 1
ATOM 2435 C C . GLY B 1 144 ? -7.871 2.779 15.797 1 98.19 144 GLY B C 1
ATOM 2436 O O . GLY B 1 144 ? -8.695 1.959 15.383 1 98.19 144 GLY B O 1
ATOM 2437 N N . MET B 1 145 ? -6.793 3.102 15.102 1 98.69 145 MET B N 1
ATOM 2438 C CA . MET B 1 145 ? -6.543 2.455 13.812 1 98.69 145 MET B CA 1
ATOM 2439 C C . MET B 1 145 ? -5.914 1.079 14.016 1 98.69 145 MET B C 1
ATOM 2441 O O . MET B 1 145 ? -5.258 0.83 15.023 1 98.69 145 MET B O 1
ATOM 2445 N N . LYS B 1 146 ? -6.141 0.234 13.031 1 98.5 146 LYS B N 1
ATOM 2446 C CA . LYS B 1 146 ? -5.578 -1.113 13.023 1 98.5 146 LYS B CA 1
ATOM 2447 C C . LYS B 1 146 ? -4.91 -1.417 11.68 1 98.5 146 LYS B C 1
ATOM 2449 O O . LYS B 1 146 ? -5.195 -0.763 10.68 1 98.5 146 LYS B O 1
ATOM 2454 N N . THR B 1 147 ? -4.059 -2.367 11.688 1 98.5 147 THR B N 1
ATOM 2455 C CA . THR B 1 147 ? -3.418 -2.779 10.445 1 98.5 147 THR B CA 1
ATOM 2456 C C . THR B 1 147 ? -4.438 -3.383 9.484 1 98.5 147 THR B C 1
ATOM 2458 O O . THR B 1 147 ? -5.195 -4.281 9.859 1 98.5 147 THR B O 1
ATOM 2461 N N . LYS B 1 148 ? -4.52 -2.828 8.32 1 98.44 148 LYS B N 1
ATOM 2462 C CA . LYS B 1 148 ? -5.324 -3.371 7.227 1 98.44 148 LYS B CA 1
ATOM 2463 C C . LYS B 1 148 ? -4.527 -4.379 6.406 1 98.44 148 LYS B C 1
ATOM 2465 O O . LYS B 1 148 ? -4.98 -5.504 6.18 1 98.44 148 LYS B O 1
ATOM 2470 N N . GLU B 1 149 ? -3.379 -3.992 6.008 1 98.19 149 GLU B N 1
ATOM 2471 C CA . GLU B 1 149 ? -2.404 -4.832 5.32 1 98.19 149 GLU B CA 1
ATOM 2472 C C . GLU B 1 149 ? -0.982 -4.328 5.543 1 98.19 149 GLU B C 1
ATOM 2474 O O . GLU B 1 149 ? -0.784 -3.199 6.004 1 98.19 149 GLU B O 1
ATOM 2479 N N . ARG B 1 150 ? -0.042 -5.168 5.32 1 97.69 150 ARG B N 1
ATOM 2480 C CA . ARG B 1 150 ? 1.367 -4.793 5.387 1 97.69 150 ARG B CA 1
ATOM 2481 C C . ARG B 1 150 ? 2.043 -4.969 4.031 1 97.69 150 ARG B C 1
ATOM 2483 O O . ARG B 1 150 ? 1.793 -5.953 3.328 1 97.69 150 ARG B O 1
ATOM 2490 N N . GLN B 1 151 ? 2.756 -3.967 3.633 1 98.69 151 GLN B N 1
ATOM 2491 C CA . GLN B 1 151 ? 3.682 -4.176 2.523 1 98.69 151 GLN B CA 1
ATOM 2492 C C . GLN B 1 151 ? 5.008 -4.754 3.014 1 98.69 151 GLN B C 1
ATOM 2494 O O . GLN B 1 151 ? 5.621 -4.215 3.936 1 98.69 151 GLN B O 1
ATOM 2499 N N . MET B 1 152 ? 5.406 -5.871 2.447 1 98.81 152 MET B N 1
ATOM 2500 C CA . MET B 1 152 ? 6.676 -6.508 2.787 1 98.81 152 MET B CA 1
ATOM 2501 C C . MET B 1 152 ? 7.699 -6.312 1.672 1 98.81 152 MET B C 1
ATOM 2503 O O . MET B 1 152 ? 7.332 -6.078 0.521 1 98.81 152 MET B O 1
ATOM 2507 N N . GLU B 1 153 ? 8.945 -6.34 2.104 1 98.75 153 GLU B N 1
ATOM 2508 C CA . GLU B 1 153 ? 10 -6.148 1.112 1 98.75 153 GLU B CA 1
ATOM 2509 C C . GLU B 1 153 ? 11.148 -7.129 1.33 1 98.75 153 GLU B C 1
ATOM 2511 O O . GLU B 1 153 ? 11.391 -7.566 2.457 1 98.75 153 GLU B O 1
ATOM 2516 N N . TYR B 1 154 ? 11.727 -7.578 0.319 1 98.75 154 TYR B N 1
ATOM 2517 C CA . TYR B 1 154 ? 13.023 -8.234 0.249 1 98.75 154 TYR B CA 1
ATOM 2518 C C . TYR B 1 154 ? 14.008 -7.406 -0.563 1 98.75 154 TYR B C 1
ATOM 2520 O O . TYR B 1 154 ? 13.836 -7.23 -1.771 1 98.75 154 TYR B O 1
ATOM 2528 N N . ILE B 1 155 ? 14.977 -6.785 0.022 1 98.25 155 ILE B N 1
ATOM 2529 C CA . ILE B 1 155 ? 15.977 -5.973 -0.661 1 98.25 155 ILE B CA 1
ATOM 2530 C C . ILE B 1 155 ? 16.984 -6.875 -1.366 1 98.25 155 ILE B C 1
ATOM 2532 O O . ILE B 1 155 ? 17.594 -7.746 -0.739 1 98.25 155 ILE B O 1
ATOM 2536 N N . LEU B 1 156 ? 17.062 -6.594 -2.6 1 97.75 156 LEU B N 1
ATOM 2537 C CA . LEU B 1 156 ? 17.922 -7.453 -3.414 1 97.75 156 LEU B CA 1
ATOM 2538 C C . LEU B 1 156 ? 19.375 -7.012 -3.32 1 97.75 156 LEU B C 1
ATOM 2540 O O . LEU B 1 156 ? 19.672 -5.812 -3.285 1 97.75 156 LEU B O 1
ATOM 2544 N N . GLU B 1 157 ? 20.344 -7.879 -2.963 1 84.81 157 GLU B N 1
ATOM 2545 C CA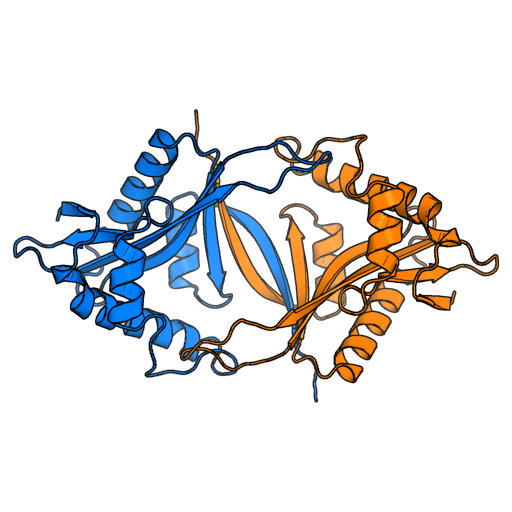 . GLU B 1 157 ? 21.781 -7.582 -2.945 1 84.81 157 GLU B CA 1
ATOM 2546 C C . GLU B 1 157 ? 22.328 -7.465 -4.359 1 84.81 157 GLU B C 1
ATOM 2548 O O . GLU B 1 157 ? 22.094 -8.336 -5.203 1 84.81 157 GLU B O 1
ATOM 2553 N N . HIS B 1 158 ? 22.625 -6.199 -4.816 1 66.38 158 HIS B N 1
ATOM 2554 C CA . HIS B 1 158 ? 23.281 -6.086 -6.109 1 66.38 158 HIS B CA 1
ATOM 2555 C C . HIS B 1 158 ? 24.797 -6.062 -5.953 1 66.38 158 HIS B C 1
ATOM 2557 O O . HIS B 1 158 ? 25.312 -5.66 -4.906 1 66.38 158 HIS B O 1
#

Nearest PDB structures (foldseek):
  4e0a-assembly1_B  TM=9.598E-01  e=4.239E-16  Halalkalibacterium halodurans C-125
  4f6a-assembly1_B  TM=9.540E-01  e=4.239E-16  Halalkalibacterium halodurans C-125
  8xjf-assembly1_A-2  TM=7.621E-01  e=7.238E-08  Arabidopsis thaliana
  7ovv-assembly1_B  TM=7.548E-01  e=1.288E-07  Arabidopsis thaliana
  8xj9-assembly1_A  TM=6.860E-01  e=2.292E-07  Arabidopsis thaliana

InterPro domains:
  IPR000182 GNAT domain [PF00583] (42-145)
  IPR000182 GNAT domain [PS51186] (1-158)
  IPR016181 Acyl-CoA N-acyltransferase [SSF55729] (1-155)
  IPR051016 Diverse Substrate Acetyltransferase [PTHR10545] (1-148)

pLDDT: mean 95.93, std 5.06, range [66.38, 98.88]

Organism: NCBI:txid418240